Protein AF-A0A350XNL9-F1 (afdb_monomer)

Sequence (217 aa):
MKLNKLLPLAPTALFFVLPAIATDVEPNLLPQTTSGGAIHVRNSTGNGYEVNQIRINRIEYIGDCPGEATYTPKAYFISSSTPPAPGRRVVIRNVSPGIDNDPYPYTDRGYDKGQYSQGFDVSLNTTHQTRDFALKEGVNQFNYEIKEKNTTIESGSFTVEVFRQNSSAISRSQICETVRRCDNYFEIPQIPGYETKPREPRIQNCRWERQCSCPSF

Radius of gyration: 35.3 Å; Cα contacts (8 Å, |Δi|>4): 448; chains: 1; bounding box: 131×90×62 Å

Solvent-accessible surface area (backbone atoms only — not comparable to full-atom values): 12931 Å² total; per-residue (Å²): 133,85,92,84,89,82,87,86,85,84,82,86,79,81,83,81,79,73,80,79,78,76,77,79,74,70,74,85,70,72,81,79,62,64,39,57,47,47,42,40,21,45,46,92,88,55,99,56,67,39,71,34,43,45,68,36,39,35,40,39,30,36,72,79,36,60,51,74,48,75,50,62,37,42,32,27,43,40,47,80,83,59,75,44,37,81,68,23,30,36,38,41,33,37,71,30,89,90,40,37,73,90,57,44,13,48,46,79,32,49,19,34,49,80,82,38,29,53,71,43,47,45,41,88,36,44,54,57,44,95,82,32,37,31,34,61,78,40,79,36,38,34,41,39,35,35,26,50,80,92,42,76,80,45,70,39,31,30,66,35,40,28,43,78,41,78,49,76,73,40,81,30,70,56,51,72,46,81,42,80,50,64,52,71,49,70,73,67,74,89,50,93,93,58,94,67,77,76,53,83,64,51,80,78,50,74,44,80,41,84,48,70,44,62,76,84,133

Foldseek 3Di:
DDDDDDDDDDDDDDDDDDPPPPPPPPPPPPPFQPDFKWKWWDDPVDPGTDILEWEKEKEFEDDPDTDIDIDWIKIWMAGPPDAAAAQKKKKKFWPFPPADVVPTAIDIFHRHDDGTTDIATADDDRYHDPHHRHDHAAKIKMKMFIDRNNDGPDIGIGIHHYDYHYDPYHYFDWDKDWDKDFDWDFPFDPDPPDDGDTDDTDGDDIDTDIDTDGDDD

pLDDT: mean 79.55, std 19.51, range [37.59, 97.56]

Nearest PDB structures (foldseek):
  5yaw-assembly1_B  TM=3.756E-01  e=7.915E-03  Homo sapiens
  3m7o-assembly3_C  TM=3.578E-01  e=2.167E-01  Mus musculus
  4gok-assembly2_C  TM=3.487E-01  e=5.219E-01  Homo sapiens
  8q51-assembly1_A  TM=4.381E-01  e=5.349E+00  Niallia circulans
  4gei-assembly1_A  TM=2.843E-01  e=1.134E+00  Homo sapiens

Structure (mmCIF, N/CA/C/O backbone):
data_AF-A0A350XNL9-F1
#
_entry.id   AF-A0A350XNL9-F1
#
loop_
_atom_site.group_PDB
_atom_site.id
_atom_site.type_symbol
_atom_site.label_atom_id
_atom_site.label_alt_id
_atom_site.label_comp_id
_atom_site.label_asym_id
_atom_site.label_entity_id
_atom_site.label_seq_id
_atom_site.pdbx_PDB_ins_code
_atom_site.Cartn_x
_atom_site.Cartn_y
_atom_site.Cartn_z
_atom_site.occupancy
_atom_site.B_iso_or_equiv
_atom_site.auth_seq_id
_atom_site.auth_comp_id
_atom_site.auth_asym_id
_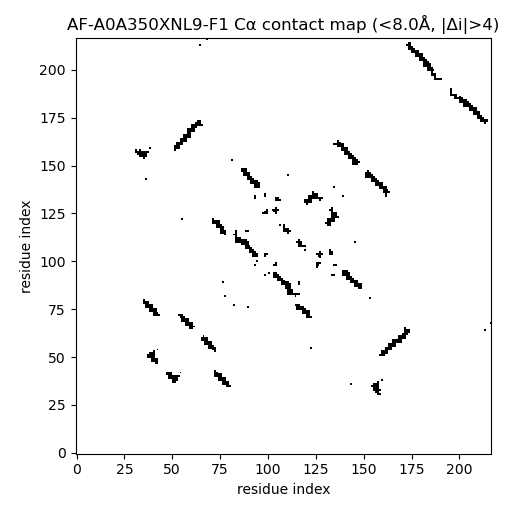atom_site.auth_atom_id
_atom_site.pdbx_PDB_model_num
ATOM 1 N N . MET A 1 1 ? -67.046 -64.602 30.572 1.00 37.59 1 MET A N 1
ATOM 2 C CA . MET A 1 1 ? -66.546 -65.914 30.097 1.00 37.59 1 MET A CA 1
ATOM 3 C C . MET A 1 1 ? -65.462 -65.663 29.049 1.00 37.59 1 MET A C 1
ATOM 5 O O . MET A 1 1 ? -65.748 -64.904 28.142 1.00 37.59 1 MET A O 1
ATOM 9 N N . LYS A 1 2 ? -64.260 -66.244 29.249 1.00 38.56 2 LYS A N 1
ATOM 10 C CA . LYS A 1 2 ? -63.177 -66.629 28.294 1.00 38.56 2 LYS A CA 1
ATOM 11 C C . LYS A 1 2 ? -62.908 -65.710 27.074 1.00 38.56 2 LYS A C 1
ATOM 13 O O . LYS A 1 2 ? -63.770 -65.576 26.227 1.00 38.56 2 LYS A O 1
ATOM 18 N N . LEU A 1 3 ? -61.791 -64.976 26.975 1.00 40.38 3 LEU A N 1
ATOM 19 C CA . LEU A 1 3 ? -60.368 -65.349 26.755 1.00 40.38 3 LEU A CA 1
ATOM 20 C C . LEU A 1 3 ? -60.039 -65.917 25.349 1.00 40.38 3 LEU A C 1
ATOM 22 O O . LEU A 1 3 ? -60.642 -66.905 24.943 1.00 40.38 3 LEU A O 1
ATOM 26 N N . ASN A 1 4 ? -58.971 -65.347 24.753 1.00 39.97 4 ASN A N 1
ATOM 27 C CA . ASN A 1 4 ? -58.078 -65.789 23.649 1.00 39.97 4 ASN A CA 1
ATOM 28 C C . ASN A 1 4 ? -58.259 -65.082 22.291 1.00 39.97 4 ASN A C 1
ATOM 30 O O . ASN A 1 4 ? -59.313 -65.166 21.679 1.00 39.97 4 ASN A O 1
ATOM 34 N N . LYS A 1 5 ? -57.318 -64.206 21.888 1.00 45.62 5 LYS A N 1
ATOM 35 C CA . LYS A 1 5 ? -55.964 -64.438 21.302 1.00 45.62 5 LYS A CA 1
ATOM 36 C C . LYS A 1 5 ? -56.029 -64.985 19.873 1.00 45.62 5 LYS A C 1
ATOM 38 O O . LYS A 1 5 ? -56.456 -66.117 19.708 1.00 45.62 5 LYS A O 1
ATOM 43 N N . LEU A 1 6 ? -55.463 -64.237 18.916 1.00 40.62 6 LEU A N 1
ATOM 44 C CA . LEU A 1 6 ? -54.372 -64.664 18.015 1.00 40.62 6 LEU A CA 1
ATOM 45 C C . LEU A 1 6 ? -54.060 -63.567 16.971 1.00 40.62 6 LEU A C 1
ATOM 47 O O . LEU A 1 6 ? -54.923 -63.164 16.201 1.00 40.62 6 LEU A O 1
ATOM 51 N N . LEU A 1 7 ? -52.803 -63.107 16.966 1.00 43.81 7 LEU A N 1
ATOM 52 C CA . LEU A 1 7 ? -52.099 -62.546 15.797 1.00 43.81 7 LEU A CA 1
ATOM 53 C C . LEU A 1 7 ? -52.016 -63.637 14.698 1.00 43.81 7 LEU A C 1
ATOM 55 O O . LEU A 1 7 ? -52.055 -64.810 15.090 1.00 43.81 7 LEU A O 1
ATOM 59 N N . PRO A 1 8 ? -51.803 -63.341 13.387 1.00 53.25 8 PRO A N 1
ATOM 60 C CA . PRO A 1 8 ? -50.467 -62.887 12.952 1.00 53.25 8 PRO A CA 1
ATOM 61 C C . PRO A 1 8 ? -50.316 -62.158 11.579 1.00 53.25 8 PRO A C 1
ATOM 63 O O . PRO A 1 8 ? -51.227 -62.088 10.766 1.00 53.25 8 PRO A O 1
ATOM 66 N N . LEU A 1 9 ? -49.062 -61.735 11.344 1.00 42.53 9 LEU A N 1
ATOM 67 C CA . LEU A 1 9 ? -48.316 -61.625 10.072 1.00 42.53 9 LEU A CA 1
ATOM 68 C C . LEU A 1 9 ? -48.547 -60.428 9.124 1.00 42.53 9 LEU A C 1
ATOM 70 O O . LEU A 1 9 ? -49.500 -60.346 8.359 1.00 42.53 9 LEU A O 1
ATOM 74 N N . ALA A 1 10 ? -47.529 -59.563 9.116 1.00 49.09 10 ALA A N 1
ATOM 75 C CA . ALA A 1 10 ? -47.186 -58.628 8.052 1.00 49.09 10 ALA A CA 1
ATOM 76 C C . ALA A 1 10 ? -46.558 -59.341 6.836 1.00 49.09 10 ALA A C 1
ATOM 78 O O . ALA A 1 10 ? -45.920 -60.383 7.010 1.00 49.09 10 ALA A O 1
ATOM 79 N N . PRO A 1 11 ? -46.569 -58.702 5.653 1.00 47.50 11 PRO A N 1
ATOM 80 C CA . PRO A 1 11 ? -45.472 -58.795 4.710 1.00 47.50 11 PRO A CA 1
ATOM 81 C C . PRO A 1 11 ? -44.761 -57.439 4.592 1.00 47.50 11 PRO A C 1
ATOM 83 O O . PRO A 1 11 ? -45.305 -56.433 4.145 1.00 47.50 11 PRO A O 1
ATOM 86 N N . THR A 1 12 ? -43.520 -57.465 5.058 1.00 47.84 12 THR A N 1
ATOM 87 C CA . THR A 1 12 ? -42.336 -56.714 4.633 1.00 47.84 12 THR A CA 1
ATOM 88 C C . THR A 1 12 ? -42.510 -55.888 3.347 1.00 47.84 12 THR A C 1
ATOM 90 O O . THR A 1 12 ? -42.490 -56.427 2.242 1.00 47.84 12 THR A O 1
ATOM 93 N N . ALA A 1 13 ? -42.594 -54.561 3.481 1.00 48.56 13 ALA A N 1
ATOM 94 C CA . ALA A 1 13 ? -42.320 -53.647 2.376 1.00 48.56 13 ALA A CA 1
ATOM 95 C C . ALA A 1 13 ? -40.799 -53.465 2.266 1.00 48.56 13 ALA A C 1
ATOM 97 O O . ALA A 1 13 ? -40.141 -52.996 3.197 1.00 48.56 13 ALA A O 1
ATOM 98 N N . LEU A 1 14 ? -40.249 -53.907 1.137 1.00 44.69 14 LEU A N 1
ATOM 99 C CA . LEU A 1 14 ? -38.841 -53.786 0.785 1.00 44.69 14 LEU A CA 1
ATOM 100 C C . LEU A 1 14 ? -38.469 -52.301 0.633 1.00 44.69 14 LEU A C 1
ATOM 102 O O . LEU A 1 14 ? -39.104 -51.561 -0.118 1.00 44.69 14 LEU A O 1
ATOM 106 N N . PHE A 1 15 ? -37.426 -51.890 1.346 1.00 40.28 15 PHE A N 1
ATOM 107 C CA . PHE A 1 15 ? -36.779 -50.588 1.233 1.00 40.28 15 PHE A CA 1
ATOM 108 C C . PHE A 1 15 ? -36.172 -50.392 -0.167 1.00 40.28 15 PHE A C 1
ATOM 110 O O . PHE A 1 15 ? -35.306 -51.161 -0.575 1.00 40.28 15 PHE A O 1
ATOM 117 N N . PHE A 1 16 ? -36.523 -49.292 -0.833 1.00 39.00 16 PHE A N 1
ATOM 118 C CA . PHE A 1 16 ? -35.602 -48.572 -1.715 1.00 39.00 16 PHE A CA 1
ATOM 119 C C . PHE A 1 16 ? -35.460 -47.150 -1.168 1.00 39.00 16 PHE A C 1
ATOM 121 O O . PHE A 1 16 ? -36.141 -46.222 -1.594 1.00 39.00 16 PHE A O 1
ATOM 128 N N . VAL A 1 17 ? -34.589 -46.992 -0.170 1.00 46.41 17 VAL A N 1
ATOM 129 C CA . VAL A 1 17 ? -34.043 -45.677 0.173 1.00 46.41 17 VAL A CA 1
ATOM 130 C C . VAL A 1 17 ? -32.940 -45.414 -0.839 1.00 46.41 17 VAL A C 1
ATOM 132 O O . VAL A 1 17 ? -31.865 -46.007 -0.775 1.00 46.41 17 VAL A O 1
ATOM 135 N N . LEU A 1 18 ? -33.236 -44.559 -1.813 1.00 45.16 18 LEU A N 1
ATOM 136 C CA . LEU A 1 18 ? -32.203 -43.888 -2.589 1.00 45.16 18 LEU A CA 1
ATOM 137 C C . LEU A 1 18 ? -31.348 -43.080 -1.601 1.00 45.16 18 LEU A C 1
ATOM 139 O O . LEU A 1 18 ? -31.914 -42.267 -0.865 1.00 45.16 18 LEU A O 1
ATOM 143 N N . PRO A 1 19 ? -30.017 -43.250 -1.556 1.00 45.75 19 PRO A N 1
ATOM 144 C CA . PRO A 1 19 ? -29.184 -42.237 -0.943 1.00 45.75 19 PRO A CA 1
ATOM 145 C C . PRO A 1 19 ? -29.310 -40.983 -1.811 1.00 45.75 19 PRO A C 1
ATOM 147 O O . PRO A 1 19 ? -28.805 -40.931 -2.932 1.00 45.75 19 PRO A O 1
ATOM 150 N N . ALA A 1 20 ? -30.017 -39.973 -1.307 1.00 47.25 20 ALA A N 1
ATOM 151 C CA . ALA A 1 20 ? -29.811 -38.613 -1.765 1.00 47.25 20 ALA A CA 1
ATOM 152 C C . ALA A 1 20 ? -28.369 -38.262 -1.388 1.00 47.25 20 ALA A C 1
ATOM 154 O O . ALA A 1 20 ? -28.066 -37.960 -0.235 1.00 47.25 20 ALA A O 1
ATOM 155 N N . ILE A 1 21 ? -27.462 -38.394 -2.352 1.00 50.28 21 ILE A N 1
ATOM 156 C CA . ILE A 1 21 ? -26.119 -37.843 -2.251 1.00 50.28 21 ILE A CA 1
ATOM 157 C C . ILE A 1 21 ? -26.322 -36.333 -2.355 1.00 50.28 21 ILE A C 1
ATOM 159 O O . ILE A 1 21 ? -26.348 -35.768 -3.446 1.00 50.28 21 ILE A O 1
ATOM 163 N N . ALA A 1 22 ? -26.576 -35.694 -1.215 1.00 42.59 22 ALA A N 1
ATOM 164 C CA . ALA A 1 22 ? -26.433 -34.260 -1.083 1.00 42.59 22 ALA A CA 1
ATOM 165 C C . ALA A 1 22 ? -24.941 -33.977 -1.260 1.00 42.59 22 ALA A C 1
ATOM 167 O O . ALA A 1 22 ? -24.142 -34.126 -0.339 1.00 42.59 22 ALA A O 1
ATOM 168 N N . THR A 1 23 ? -24.538 -33.657 -2.486 1.00 44.16 23 THR A N 1
ATOM 169 C CA . THR A 1 23 ? -23.303 -32.918 -2.687 1.00 44.16 23 THR A CA 1
ATOM 170 C C . THR A 1 23 ? -23.562 -31.524 -2.138 1.00 44.16 23 THR A C 1
ATOM 172 O O . THR A 1 23 ? -23.997 -30.636 -2.872 1.00 44.16 23 THR A O 1
ATOM 175 N N . ASP A 1 24 ? -23.334 -31.361 -0.835 1.00 42.56 24 ASP A N 1
ATOM 176 C CA . ASP A 1 24 ? -22.976 -30.079 -0.242 1.00 42.56 24 ASP A CA 1
ATOM 177 C C . ASP A 1 24 ? -21.673 -29.636 -0.912 1.00 42.56 24 ASP A C 1
ATOM 179 O O . ASP A 1 24 ? -20.564 -29.859 -0.431 1.00 42.56 24 ASP A O 1
ATOM 183 N N . VAL A 1 25 ? -21.808 -29.049 -2.097 1.00 44.28 25 VAL A N 1
ATOM 184 C CA . VAL A 1 25 ? -20.835 -28.084 -2.584 1.00 44.28 25 VAL A CA 1
ATOM 185 C C . VAL A 1 25 ? -21.308 -26.760 -2.019 1.00 44.28 25 VAL A C 1
ATOM 187 O O . VAL A 1 25 ? -21.957 -25.961 -2.690 1.00 44.28 25 VAL A O 1
ATOM 190 N N . GLU A 1 26 ? -21.028 -26.576 -0.735 1.00 45.00 26 GLU A N 1
ATOM 191 C CA . GLU A 1 26 ? -20.944 -25.258 -0.137 1.00 45.00 26 GLU A CA 1
ATOM 192 C C . GLU A 1 26 ? -19.908 -24.490 -0.976 1.00 45.00 26 GLU A C 1
ATOM 194 O O . GLU A 1 26 ? -18.741 -24.900 -1.030 1.00 45.00 26 GLU A O 1
ATOM 199 N N . PRO A 1 27 ? -20.277 -23.431 -1.724 1.00 43.72 27 PRO A N 1
ATOM 200 C CA . PRO A 1 27 ? -19.249 -22.536 -2.207 1.00 43.72 27 PRO A CA 1
ATOM 201 C C . PRO A 1 27 ? -18.578 -21.996 -0.950 1.00 43.72 27 PRO A C 1
ATOM 203 O O . PRO A 1 27 ? -19.252 -21.396 -0.119 1.00 43.72 27 PRO A O 1
ATOM 206 N N . ASN A 1 28 ? -17.276 -22.262 -0.811 1.00 41.09 28 ASN A N 1
ATOM 207 C CA . ASN A 1 28 ? -16.376 -21.628 0.147 1.00 41.09 28 ASN A CA 1
ATOM 208 C C . ASN A 1 28 ? -16.603 -20.107 0.110 1.00 41.09 28 ASN A C 1
ATOM 210 O O . ASN A 1 28 ? -15.936 -19.368 -0.617 1.00 41.09 28 ASN A O 1
ATOM 214 N N . LEU A 1 29 ? -17.575 -19.634 0.880 1.00 38.81 29 LEU A N 1
ATOM 215 C CA . LEU A 1 29 ? -17.716 -18.248 1.248 1.00 38.81 29 LEU A CA 1
ATOM 216 C C . LEU A 1 29 ? -16.650 -18.056 2.312 1.00 38.81 29 LEU A C 1
ATOM 218 O O . LEU A 1 29 ? -16.826 -18.421 3.472 1.00 38.81 29 LEU A O 1
ATOM 222 N N . LEU A 1 30 ? -15.505 -17.524 1.880 1.00 38.09 30 LEU A N 1
ATOM 223 C CA . LEU A 1 30 ? -14.554 -16.889 2.781 1.00 38.09 30 LEU A CA 1
ATOM 224 C C . LEU A 1 30 ? -15.359 -16.080 3.811 1.00 38.09 30 LEU A C 1
ATOM 226 O O . LEU A 1 30 ? -16.183 -15.258 3.393 1.00 38.09 30 LEU A O 1
ATOM 230 N N . PRO A 1 31 ? -15.162 -16.276 5.125 1.00 37.81 31 PRO A N 1
ATOM 231 C CA . PRO A 1 31 ? -15.805 -15.421 6.102 1.00 37.81 31 PRO A CA 1
ATOM 232 C C . PRO A 1 31 ? -15.271 -14.003 5.884 1.00 37.81 31 PRO A C 1
ATOM 234 O O . PRO A 1 31 ? -14.128 -13.692 6.217 1.00 37.81 31 PRO A O 1
ATOM 237 N N . GLN A 1 32 ? -16.091 -13.137 5.285 1.00 38.22 32 GLN A N 1
ATOM 238 C CA . GLN A 1 32 ? -15.869 -11.698 5.299 1.00 38.22 32 GLN A CA 1
ATOM 239 C C . GLN A 1 32 ? -16.187 -11.206 6.709 1.00 38.22 32 GLN A C 1
ATOM 241 O O . GLN A 1 32 ? -17.233 -10.623 6.975 1.00 38.22 32 GLN A O 1
ATOM 246 N N . THR A 1 33 ? -15.276 -11.446 7.646 1.00 38.41 33 THR A N 1
ATOM 247 C CA . THR A 1 33 ? -15.229 -10.696 8.898 1.00 38.41 33 THR A CA 1
ATOM 248 C C . THR A 1 33 ? -14.706 -9.295 8.575 1.00 38.41 33 THR A C 1
ATOM 250 O O . THR A 1 33 ? -13.570 -8.942 8.862 1.00 38.41 33 THR A O 1
ATOM 253 N N . THR A 1 34 ? -15.527 -8.485 7.904 1.00 47.72 34 THR A N 1
ATOM 254 C CA . THR A 1 34 ? -15.335 -7.037 7.787 1.00 47.72 34 THR A CA 1
ATOM 255 C C . THR A 1 34 ? -15.794 -6.407 9.090 1.00 47.72 34 THR A C 1
ATOM 257 O O . THR A 1 34 ? -16.962 -6.061 9.254 1.00 47.72 34 THR A O 1
ATOM 260 N N . SER A 1 35 ? -14.879 -6.301 10.049 1.00 52.56 35 SER A N 1
ATOM 261 C CA . SER A 1 35 ? -15.115 -5.511 11.252 1.00 52.56 35 SER A CA 1
ATOM 262 C C . SER A 1 35 ? -14.581 -4.102 11.000 1.00 52.56 35 SER A C 1
ATOM 264 O O . SER A 1 35 ? -13.376 -3.880 11.067 1.00 52.56 35 SER A O 1
ATOM 266 N N . GLY A 1 36 ? -15.479 -3.181 10.640 1.00 73.38 36 GLY A N 1
ATOM 267 C CA . GLY A 1 36 ? -15.329 -1.724 10.768 1.00 73.38 36 GLY A CA 1
ATOM 268 C C . GLY A 1 36 ? -14.433 -0.972 9.773 1.00 73.38 36 GLY A C 1
ATOM 269 O O . GLY A 1 36 ? -14.742 0.168 9.440 1.00 73.38 36 GLY A O 1
ATOM 270 N N . GLY A 1 37 ? -13.345 -1.563 9.276 1.00 78.94 37 GLY A N 1
ATOM 271 C CA . GLY A 1 37 ? -12.347 -0.873 8.445 1.00 78.94 37 GLY A CA 1
ATOM 272 C C . GLY A 1 37 ? -12.374 -1.256 6.963 1.00 78.94 37 GLY A C 1
ATOM 273 O O . GLY A 1 37 ? -12.661 -2.401 6.616 1.00 78.94 37 GLY A O 1
ATOM 274 N N . ALA A 1 38 ? -12.018 -0.316 6.083 1.00 88.94 38 ALA A N 1
ATOM 275 C CA . ALA A 1 38 ? -11.803 -0.568 4.658 1.00 88.94 38 ALA A CA 1
ATOM 276 C C . ALA A 1 38 ? -10.616 0.235 4.104 1.00 88.94 38 ALA A C 1
ATOM 278 O O . ALA A 1 38 ? -10.306 1.333 4.578 1.00 88.94 38 ALA A O 1
ATOM 279 N N . ILE A 1 39 ? -9.973 -0.298 3.060 1.00 87.56 39 ILE A N 1
ATOM 280 C CA . ILE A 1 39 ? -8.992 0.440 2.259 1.00 87.56 39 ILE A CA 1
ATOM 281 C C . ILE A 1 39 ? -9.643 0.934 0.969 1.00 87.56 39 ILE A C 1
ATOM 283 O O . ILE A 1 39 ? -10.203 0.159 0.201 1.00 87.56 39 ILE A O 1
ATOM 287 N N . HIS A 1 40 ? -9.524 2.234 0.725 1.00 90.88 40 HIS A N 1
ATOM 288 C CA . HIS A 1 40 ? -9.890 2.910 -0.510 1.00 90.88 40 HIS A CA 1
ATOM 289 C C . HIS A 1 40 ? -8.631 3.175 -1.329 1.00 90.88 40 HIS A C 1
ATOM 291 O O . HIS A 1 40 ? -7.660 3.747 -0.834 1.00 90.88 40 HIS A O 1
ATOM 297 N N . VAL A 1 41 ? -8.646 2.795 -2.598 1.00 84.44 41 VAL A N 1
ATOM 298 C CA . VAL A 1 41 ? -7.473 2.848 -3.469 1.00 84.44 41 VAL A CA 1
ATOM 299 C C . VAL A 1 41 ? -7.737 3.810 -4.606 1.00 84.44 41 VAL A C 1
ATOM 301 O O . VAL A 1 41 ? -8.667 3.623 -5.388 1.00 84.44 41 VAL A O 1
ATOM 304 N N . ARG A 1 42 ? -6.904 4.846 -4.714 1.00 81.06 42 ARG A N 1
ATOM 305 C CA . ARG A 1 42 ? -6.931 5.768 -5.845 1.00 81.06 42 ARG A CA 1
ATOM 306 C C . ARG A 1 42 ? -6.016 5.226 -6.935 1.00 81.06 42 ARG A C 1
ATOM 308 O O . ARG A 1 42 ? -4.799 5.419 -6.889 1.00 81.06 42 ARG A O 1
ATOM 315 N N . ASN A 1 43 ? -6.605 4.548 -7.914 1.00 68.12 43 ASN A N 1
ATOM 316 C CA . ASN A 1 43 ? -5.883 4.141 -9.113 1.00 68.12 43 ASN A CA 1
ATOM 317 C C . ASN A 1 43 ? -5.657 5.367 -10.011 1.00 68.12 43 ASN A C 1
ATOM 319 O O . ASN A 1 43 ? -6.493 6.262 -10.099 1.00 68.12 43 ASN A O 1
ATOM 323 N N . SER A 1 44 ? -4.511 5.437 -10.675 1.00 57.00 44 SER A N 1
ATOM 324 C CA . SER A 1 44 ? -4.114 6.611 -11.464 1.00 57.00 44 SER A CA 1
ATOM 325 C C . SER A 1 44 ? -4.723 6.662 -12.859 1.00 57.00 44 SER A C 1
ATOM 327 O O . SER A 1 44 ? -4.480 7.605 -13.601 1.00 57.00 44 SER A O 1
ATOM 329 N N . THR A 1 45 ? -5.557 5.678 -13.190 1.00 56.38 45 THR A N 1
ATOM 330 C CA . THR A 1 45 ? -6.243 5.542 -14.479 1.00 56.38 45 THR A CA 1
ATOM 331 C C . THR A 1 45 ? -7.736 5.901 -14.42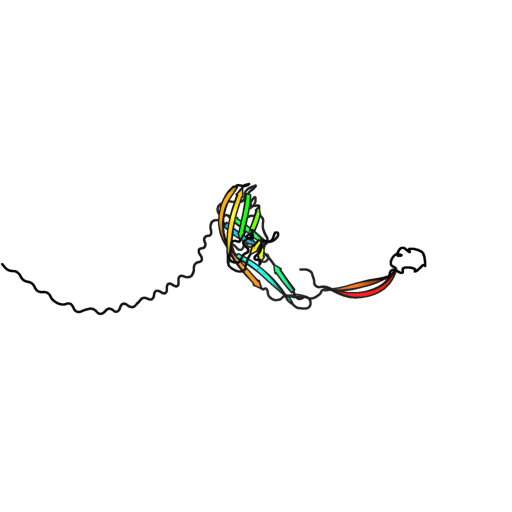8 1.00 56.38 45 THR A C 1
ATOM 333 O O . THR A 1 45 ? -8.385 5.881 -15.469 1.00 56.38 45 THR A O 1
ATOM 336 N N . GLY A 1 46 ? -8.299 6.281 -13.268 1.00 55.78 46 GLY A N 1
ATOM 337 C CA . GLY A 1 46 ? -9.729 6.598 -13.137 1.00 55.78 46 GLY A CA 1
ATOM 338 C C . GLY A 1 46 ? -10.075 7.627 -12.052 1.00 55.78 46 GLY A C 1
ATOM 339 O O . GLY A 1 46 ? -9.294 7.895 -11.144 1.00 55.78 46 GLY A O 1
ATOM 340 N N . ASN A 1 47 ? -11.285 8.194 -12.138 1.00 57.97 47 ASN A N 1
ATOM 341 C CA . ASN A 1 47 ? -11.826 9.183 -11.188 1.00 57.97 47 ASN A CA 1
ATOM 342 C C . ASN A 1 47 ? -12.524 8.551 -9.959 1.00 57.97 47 ASN A C 1
ATOM 344 O O . ASN A 1 47 ? -13.278 9.233 -9.268 1.00 57.97 47 ASN A O 1
ATOM 348 N N . GLY A 1 48 ? -12.308 7.259 -9.690 1.00 67.75 48 GLY A N 1
ATOM 349 C CA . GLY A 1 48 ? -12.982 6.503 -8.627 1.00 67.75 48 GLY A CA 1
ATOM 350 C C . GLY A 1 48 ? -12.020 5.829 -7.648 1.00 67.75 48 GLY A C 1
ATOM 351 O O . GLY A 1 48 ? -10.822 5.727 -7.911 1.00 67.75 48 GLY A O 1
ATOM 352 N N . TYR A 1 49 ? -12.566 5.366 -6.520 1.00 79.06 49 TYR A N 1
ATOM 353 C CA . TYR A 1 49 ? -11.848 4.559 -5.533 1.00 79.06 49 TYR A CA 1
ATOM 354 C C . TYR A 1 49 ? -12.279 3.096 -5.639 1.00 79.06 49 TYR A C 1
ATOM 356 O O . TYR A 1 49 ? -13.475 2.809 -5.608 1.00 79.06 49 TYR A O 1
ATOM 364 N N . GLU A 1 50 ? -11.316 2.182 -5.728 1.00 86.50 50 GLU A N 1
ATOM 365 C CA . GLU A 1 50 ? -11.574 0.755 -5.510 1.00 86.50 50 GLU A CA 1
ATOM 366 C C . GLU A 1 50 ? -11.565 0.481 -4.000 1.00 86.50 50 GLU A C 1
ATOM 368 O O . GLU A 1 50 ? -10.714 1.006 -3.277 1.00 86.50 50 GLU A O 1
ATOM 373 N N . VAL A 1 51 ? -12.526 -0.303 -3.510 1.00 90.38 51 VAL A N 1
ATOM 374 C CA . VAL A 1 51 ? -12.654 -0.630 -2.082 1.00 90.38 51 VAL A CA 1
ATOM 375 C C . VAL A 1 51 ? -12.171 -2.052 -1.857 1.00 90.38 51 VAL A C 1
ATOM 377 O O . VAL A 1 51 ? -12.646 -2.977 -2.509 1.00 90.38 51 VAL A O 1
ATOM 380 N N . ASN A 1 52 ? -11.224 -2.222 -0.934 1.00 92.50 52 ASN A N 1
ATOM 381 C CA . ASN A 1 52 ? -10.612 -3.503 -0.571 1.00 92.50 52 ASN A CA 1
ATOM 382 C C . ASN A 1 52 ? -10.036 -4.292 -1.761 1.00 92.50 52 ASN A C 1
ATOM 384 O O . ASN A 1 52 ? -9.866 -5.510 -1.692 1.00 92.50 52 ASN A O 1
ATOM 388 N N . GLN A 1 53 ? -9.684 -3.587 -2.834 1.00 91.94 53 GLN A N 1
ATOM 389 C CA . GLN A 1 53 ? -9.034 -4.137 -4.013 1.00 91.94 53 GLN A CA 1
ATOM 390 C C . GLN A 1 53 ? -7.893 -3.218 -4.431 1.00 91.94 53 GLN A C 1
ATOM 392 O O . GLN A 1 53 ? -8.070 -2.006 -4.529 1.00 91.94 53 GLN A O 1
ATOM 397 N N . ILE A 1 54 ? -6.714 -3.796 -4.646 1.00 91.38 54 ILE A N 1
ATOM 398 C CA . ILE A 1 54 ? -5.512 -3.084 -5.080 1.00 91.38 54 ILE A CA 1
ATOM 399 C C . ILE A 1 54 ? -5.039 -3.707 -6.389 1.00 91.38 54 ILE A C 1
ATOM 401 O O . ILE A 1 54 ? -4.733 -4.897 -6.444 1.00 91.38 54 ILE A O 1
ATOM 405 N N . ARG A 1 55 ? -4.905 -2.891 -7.433 1.00 90.38 55 ARG A N 1
ATOM 406 C CA . ARG A 1 55 ? -4.302 -3.293 -8.709 1.00 90.38 55 ARG A CA 1
ATOM 407 C C . ARG A 1 55 ? -2.914 -2.686 -8.841 1.00 90.38 55 ARG A C 1
ATOM 409 O O . ARG A 1 55 ? -2.768 -1.466 -8.831 1.00 90.38 55 ARG A O 1
ATOM 416 N N . ILE A 1 56 ? -1.904 -3.540 -8.960 1.00 89.44 56 ILE A N 1
ATOM 417 C CA . ILE A 1 56 ? -0.514 -3.137 -9.173 1.00 89.44 56 ILE A CA 1
ATOM 418 C C . ILE A 1 56 ? -0.170 -3.417 -10.631 1.00 89.44 56 ILE A C 1
ATOM 420 O O . ILE A 1 56 ? -0.143 -4.572 -11.061 1.00 89.44 56 ILE A O 1
ATOM 424 N N . ASN A 1 57 ? 0.066 -2.346 -11.390 1.00 87.44 57 ASN A N 1
ATOM 425 C CA . ASN A 1 57 ? 0.324 -2.436 -12.822 1.00 87.44 57 ASN A CA 1
ATOM 426 C C . ASN A 1 57 ? 1.815 -2.649 -13.066 1.00 87.44 57 ASN A C 1
ATOM 428 O O . ASN A 1 57 ? 2.637 -1.853 -12.615 1.00 87.44 57 ASN A O 1
ATOM 432 N N . ARG A 1 58 ? 2.158 -3.691 -13.815 1.00 88.25 58 ARG A N 1
ATOM 433 C CA . ARG A 1 58 ? 3.504 -3.954 -14.315 1.00 88.25 58 ARG A CA 1
ATOM 434 C C . ARG A 1 58 ? 3.535 -3.639 -15.801 1.00 88.25 58 ARG A C 1
ATOM 436 O O . ARG A 1 58 ? 2.767 -4.214 -16.568 1.00 88.25 58 ARG A O 1
ATOM 443 N N . ILE A 1 59 ? 4.421 -2.730 -16.177 1.00 86.50 59 ILE A N 1
ATOM 444 C CA . ILE A 1 59 ? 4.666 -2.330 -17.555 1.00 86.50 59 ILE A CA 1
ATOM 445 C C . ILE A 1 59 ? 5.966 -2.970 -18.004 1.00 86.50 59 ILE A C 1
ATOM 447 O O . ILE A 1 59 ? 7.018 -2.725 -17.416 1.00 86.50 59 ILE A O 1
ATOM 451 N N . GLU A 1 60 ? 5.879 -3.773 -19.055 1.00 89.44 60 GLU A N 1
ATOM 452 C CA . GLU A 1 60 ? 7.034 -4.319 -19.753 1.00 89.44 60 GLU A CA 1
ATOM 453 C C . GLU A 1 60 ? 7.415 -3.383 -20.904 1.00 89.44 60 GLU A C 1
ATOM 455 O O . GLU A 1 60 ? 6.578 -3.025 -21.735 1.00 89.44 60 GLU A O 1
ATOM 460 N N . TYR A 1 61 ? 8.678 -2.970 -20.949 1.00 88.88 61 TYR A N 1
ATOM 461 C CA . TYR A 1 61 ? 9.251 -2.191 -22.037 1.00 88.88 61 TYR A CA 1
ATOM 462 C C . TYR A 1 61 ? 10.123 -3.087 -22.912 1.00 88.88 61 TYR A C 1
ATOM 464 O O . TYR A 1 61 ? 10.978 -3.815 -22.409 1.00 88.88 61 TYR A O 1
ATOM 472 N N . ILE A 1 62 ? 9.927 -2.994 -24.226 1.00 90.12 62 ILE A N 1
ATOM 473 C CA . ILE A 1 62 ? 10.650 -3.761 -25.252 1.00 90.12 62 ILE A CA 1
ATOM 474 C C . ILE A 1 62 ? 11.323 -2.815 -26.260 1.00 90.12 62 ILE A C 1
ATOM 476 O O . ILE A 1 62 ? 10.962 -1.643 -26.338 1.00 90.12 62 ILE A O 1
ATOM 480 N N . GLY A 1 63 ? 12.278 -3.302 -27.057 1.00 90.12 63 GLY A N 1
ATOM 481 C CA . GLY A 1 63 ? 13.000 -2.498 -28.058 1.00 90.12 63 GLY A CA 1
ATOM 482 C C . GLY A 1 63 ? 14.422 -2.141 -27.619 1.00 90.12 63 GLY A C 1
ATOM 483 O O . GLY A 1 63 ? 15.082 -2.955 -26.980 1.00 90.12 63 GLY A O 1
ATOM 484 N N . ASP A 1 64 ? 14.892 -0.938 -27.963 1.00 90.56 64 ASP A N 1
ATOM 485 C CA . ASP A 1 64 ? 16.266 -0.480 -27.680 1.00 90.56 64 ASP A CA 1
ATOM 486 C C . ASP A 1 64 ? 16.551 -0.334 -26.178 1.00 90.56 64 ASP A C 1
ATOM 488 O O . ASP A 1 64 ? 17.693 -0.449 -25.737 1.00 90.56 64 ASP A O 1
ATOM 492 N N . CYS A 1 65 ? 15.504 -0.061 -25.398 1.00 89.31 65 CYS A N 1
ATOM 493 C CA . CYS A 1 65 ? 15.574 0.163 -23.959 1.00 89.31 65 CYS A CA 1
ATOM 494 C C . CYS A 1 65 ? 14.631 -0.791 -23.215 1.00 89.31 65 CYS A C 1
ATOM 496 O O . CYS A 1 65 ? 13.596 -0.342 -22.703 1.00 89.31 65 CYS A O 1
ATOM 498 N N . PRO A 1 66 ? 14.956 -2.096 -23.160 1.00 90.06 66 PRO A N 1
ATOM 499 C CA . PRO A 1 66 ? 14.125 -3.066 -22.472 1.00 90.06 66 PRO A CA 1
ATOM 500 C C . PRO A 1 66 ? 14.162 -2.845 -20.956 1.00 90.06 66 PRO A C 1
ATOM 502 O O . PRO A 1 66 ? 15.156 -2.370 -20.401 1.00 90.06 66 PRO A O 1
ATOM 505 N N . GLY A 1 67 ? 13.079 -3.195 -20.271 1.00 87.06 67 GLY A N 1
ATOM 506 C CA . GLY A 1 67 ? 13.003 -3.091 -18.818 1.00 87.06 67 GLY A CA 1
ATOM 507 C C . GLY A 1 67 ? 11.582 -3.209 -18.299 1.00 87.06 67 GLY A C 1
ATOM 508 O O . GLY A 1 67 ? 10.642 -3.399 -19.062 1.00 87.06 67 GLY A O 1
ATOM 509 N N . GLU A 1 68 ? 11.415 -3.064 -16.991 1.00 87.25 68 GLU A N 1
ATOM 510 C CA . GLU A 1 68 ? 10.107 -3.169 -16.353 1.00 87.25 68 GLU A CA 1
ATOM 511 C C . GLU A 1 68 ? 9.893 -2.018 -15.382 1.00 87.25 68 GLU A C 1
ATOM 513 O O . GLU A 1 68 ? 10.799 -1.648 -14.635 1.00 87.25 68 GLU A O 1
ATOM 518 N N . ALA A 1 69 ? 8.680 -1.477 -15.369 1.00 85.00 69 ALA A N 1
ATOM 519 C CA . ALA A 1 69 ? 8.240 -0.543 -14.346 1.00 85.00 69 ALA A CA 1
ATOM 520 C C . ALA A 1 69 ? 7.022 -1.102 -13.624 1.00 85.00 69 ALA A C 1
ATOM 522 O O . ALA A 1 69 ? 6.163 -1.750 -14.220 1.00 85.00 69 ALA A O 1
ATOM 523 N N . THR A 1 70 ? 6.935 -0.825 -12.329 1.00 85.25 70 THR A N 1
ATOM 524 C CA . THR A 1 70 ? 5.748 -1.134 -11.536 1.00 85.25 70 THR A CA 1
ATOM 525 C C . THR A 1 70 ? 5.128 0.168 -11.070 1.00 85.25 70 THR A C 1
ATOM 527 O O . THR A 1 70 ? 5.803 0.995 -10.463 1.00 85.25 70 THR A O 1
ATOM 530 N N . TYR A 1 71 ? 3.842 0.338 -11.350 1.00 83.69 71 TYR A N 1
ATOM 531 C CA . TYR A 1 71 ? 3.057 1.456 -10.866 1.00 83.69 71 TYR A CA 1
ATOM 532 C C . TYR A 1 71 ? 2.218 1.017 -9.671 1.00 83.69 71 TYR A C 1
ATOM 534 O O . TYR A 1 71 ? 1.360 0.134 -9.784 1.00 83.69 71 TYR A O 1
ATOM 542 N N . THR A 1 72 ? 2.467 1.641 -8.526 1.00 83.19 72 THR A N 1
ATOM 543 C CA . THR A 1 72 ? 1.769 1.346 -7.279 1.00 83.19 72 THR A CA 1
ATOM 544 C C . THR A 1 72 ? 0.711 2.417 -7.014 1.00 83.19 72 THR A C 1
ATOM 546 O O . THR A 1 72 ? 1.003 3.614 -7.074 1.00 83.19 72 THR A O 1
ATOM 549 N N . PRO A 1 73 ? -0.552 2.029 -6.771 1.00 87.88 73 PRO A N 1
ATOM 550 C CA . PRO A 1 73 ? -1.597 2.996 -6.486 1.00 87.88 73 PRO A CA 1
ATOM 551 C C . PRO A 1 73 ? -1.450 3.543 -5.064 1.00 87.88 73 PRO A C 1
ATOM 553 O O . PRO A 1 73 ? -0.850 2.916 -4.188 1.00 87.88 73 PRO A O 1
ATOM 556 N N . LYS A 1 74 ? -2.072 4.698 -4.815 1.00 91.25 74 LYS A N 1
ATOM 557 C CA . LYS A 1 74 ? -2.128 5.281 -3.475 1.00 91.25 74 LYS A CA 1
ATOM 558 C C . LYS A 1 74 ? -3.351 4.762 -2.726 1.00 91.25 74 LYS A C 1
ATOM 560 O O . LYS A 1 74 ? -4.473 4.879 -3.221 1.00 91.25 74 LYS A O 1
ATOM 565 N N . ALA A 1 75 ? -3.135 4.213 -1.538 1.00 93.62 75 ALA A N 1
ATOM 566 C CA . ALA A 1 75 ? -4.172 3.651 -0.683 1.00 93.62 75 ALA A CA 1
ATOM 567 C C . ALA A 1 75 ? -4.484 4.570 0.505 1.00 93.62 75 ALA A C 1
ATOM 569 O O . ALA A 1 75 ? -3.650 5.362 0.946 1.00 93.62 75 ALA A O 1
ATOM 570 N N . TYR A 1 76 ? -5.704 4.461 1.015 1.00 95.31 76 TYR A N 1
ATOM 571 C CA . TYR A 1 76 ? -6.252 5.255 2.106 1.00 95.31 76 TYR A CA 1
ATOM 572 C C . TYR A 1 76 ? -7.121 4.361 2.984 1.00 95.31 76 TYR A C 1
ATOM 574 O O . TYR A 1 76 ? -7.781 3.465 2.473 1.00 95.31 76 TYR A O 1
ATOM 582 N N . PHE A 1 77 ? -7.162 4.611 4.286 1.00 96.38 77 PHE A N 1
ATOM 583 C CA . PHE A 1 77 ? -8.034 3.887 5.207 1.00 96.38 77 PHE A CA 1
ATOM 584 C C . PHE A 1 77 ? -9.261 4.715 5.590 1.00 96.38 77 PHE A C 1
ATOM 586 O O . PHE A 1 77 ? -9.166 5.937 5.744 1.00 96.38 77 PHE A O 1
ATOM 593 N N . ILE A 1 78 ? -10.385 4.031 5.794 1.00 95.38 78 ILE A N 1
ATOM 594 C CA . ILE A 1 78 ? -11.605 4.572 6.391 1.00 95.38 78 ILE A CA 1
ATOM 595 C C . ILE A 1 78 ? -12.198 3.568 7.379 1.00 95.38 78 ILE A C 1
ATOM 597 O O . ILE A 1 78 ? -12.178 2.361 7.137 1.00 95.38 78 ILE A O 1
ATOM 601 N N . SER A 1 79 ? -12.744 4.079 8.480 1.00 94.44 79 SER A N 1
ATOM 602 C CA . SER A 1 79 ? -13.598 3.310 9.385 1.00 94.44 79 SER A CA 1
ATOM 603 C C . SER A 1 79 ? -15.066 3.675 9.180 1.00 94.44 79 SER A C 1
ATOM 605 O O . SER A 1 79 ? -15.402 4.838 8.952 1.00 94.44 79 SER A O 1
ATOM 607 N N . SER A 1 80 ? -15.947 2.681 9.280 1.00 91.88 80 SER A N 1
ATOM 608 C CA . SER A 1 80 ? -17.398 2.849 9.200 1.00 91.88 80 SER A CA 1
ATOM 609 C C . SER A 1 80 ? -17.998 3.511 10.441 1.00 91.88 80 SER A C 1
ATOM 611 O O . SER A 1 80 ? -19.109 4.030 10.372 1.00 91.88 80 SER A O 1
ATOM 613 N N . SER A 1 81 ? -17.300 3.462 11.578 1.00 91.88 81 SER A N 1
ATOM 614 C CA . SER A 1 81 ? -17.798 3.916 12.885 1.00 91.88 81 SER A CA 1
ATOM 615 C C . SER A 1 81 ? -17.021 5.098 13.448 1.00 91.88 81 SER A C 1
ATOM 617 O O . SER A 1 81 ? -17.612 5.957 14.103 1.00 91.88 81 SER A O 1
ATOM 619 N N . THR A 1 82 ? -15.717 5.179 13.182 1.00 94.19 82 THR A N 1
ATOM 620 C CA . THR A 1 82 ? -14.863 6.230 13.738 1.00 94.19 82 THR A CA 1
ATOM 621 C C . THR A 1 82 ? -14.413 7.185 12.635 1.00 94.19 82 THR A C 1
ATOM 623 O O . THR A 1 82 ? -13.563 6.818 11.821 1.00 94.19 82 THR A O 1
ATOM 626 N N . PRO A 1 83 ? -14.918 8.432 12.593 1.00 94.94 83 PRO A N 1
ATOM 627 C CA . PRO A 1 83 ? -14.447 9.422 11.629 1.00 94.94 83 PRO A CA 1
ATOM 628 C C . PRO A 1 83 ? -13.039 9.939 11.986 1.00 94.94 83 PRO A C 1
ATOM 630 O O . PRO A 1 83 ? -12.625 9.858 13.153 1.00 94.94 83 PRO A O 1
ATOM 633 N N . PRO A 1 84 ? -12.303 10.518 11.019 1.00 96.44 84 PRO A N 1
ATOM 634 C CA . PRO A 1 84 ? -11.070 11.246 11.301 1.00 96.44 84 PRO A CA 1
ATOM 635 C C . PRO A 1 84 ? -11.290 12.387 12.305 1.00 96.44 84 PRO A C 1
ATOM 637 O O . PRO A 1 84 ? -12.302 13.086 12.239 1.00 96.44 84 PRO A O 1
ATOM 640 N N . ALA A 1 85 ? -10.351 12.596 13.230 1.00 96.06 85 ALA A N 1
ATOM 641 C CA . ALA A 1 85 ? -10.399 13.716 14.177 1.00 96.06 85 ALA A CA 1
ATOM 642 C C . ALA A 1 85 ? -8.998 14.108 14.679 1.00 96.06 85 ALA A C 1
ATOM 644 O O . ALA A 1 85 ? -8.130 13.235 14.772 1.00 96.06 85 ALA A O 1
ATOM 645 N N . PRO A 1 86 ? -8.757 15.382 15.046 1.00 95.19 86 PRO A N 1
ATOM 646 C CA . PRO A 1 86 ? -7.427 15.873 15.400 1.00 95.19 86 PRO A CA 1
ATOM 647 C C . PRO A 1 86 ? -6.681 14.981 16.398 1.00 95.19 86 PRO A C 1
ATOM 649 O O . PRO A 1 86 ? -7.194 14.643 17.462 1.00 95.19 86 PRO A O 1
ATOM 652 N N . GLY A 1 87 ? -5.441 14.619 16.059 1.00 93.50 87 GLY A N 1
ATOM 653 C CA . GLY A 1 87 ? -4.594 13.775 16.907 1.00 93.50 87 GLY A CA 1
ATOM 654 C C . GLY A 1 87 ? -4.875 12.272 16.819 1.00 93.50 87 GLY A C 1
ATOM 655 O O . GLY A 1 87 ? -4.237 11.505 17.546 1.00 93.50 87 GLY A O 1
ATOM 656 N N . ARG A 1 88 ? -5.779 11.835 15.932 1.00 96.88 88 ARG A N 1
ATOM 657 C CA . ARG A 1 88 ? -5.972 10.414 15.633 1.00 96.88 88 ARG A CA 1
ATOM 658 C C . ARG A 1 88 ? -4.974 9.899 14.610 1.00 96.88 88 ARG A C 1
ATOM 660 O O . ARG A 1 88 ? -4.550 10.603 13.690 1.00 96.88 88 ARG A O 1
ATOM 667 N N . ARG A 1 89 ? -4.622 8.630 14.769 1.00 97.56 89 ARG A N 1
ATOM 668 C CA . ARG A 1 89 ? -3.776 7.866 13.853 1.00 97.56 89 ARG A CA 1
ATOM 669 C C . ARG A 1 89 ? -4.400 6.507 13.612 1.00 97.56 89 ARG A C 1
ATOM 671 O O . ARG A 1 89 ? -5.088 5.989 14.487 1.00 97.56 89 ARG A O 1
ATOM 678 N N . VAL A 1 90 ? -4.139 5.927 12.453 1.00 97.56 90 VAL A N 1
ATOM 679 C CA . VAL A 1 90 ? -4.481 4.539 12.163 1.00 97.56 90 VAL A CA 1
ATOM 680 C C . VAL A 1 90 ? -3.206 3.753 11.909 1.00 97.56 90 VAL A C 1
ATOM 682 O O . VAL A 1 90 ? -2.372 4.146 11.091 1.00 97.56 90 VAL A O 1
ATOM 685 N N . VAL A 1 91 ? -3.073 2.637 12.616 1.00 97.31 91 VAL A N 1
ATOM 686 C CA . VAL A 1 91 ? -2.033 1.641 12.379 1.00 97.31 91 VAL A CA 1
ATOM 687 C C . VAL A 1 91 ? -2.679 0.447 11.702 1.00 97.31 91 VAL A C 1
ATOM 689 O O . VAL A 1 91 ? -3.646 -0.090 12.231 1.00 97.31 91 VAL A O 1
ATOM 692 N N . ILE A 1 92 ? -2.147 0.022 10.561 1.00 97.56 92 ILE A N 1
ATOM 693 C CA . ILE A 1 92 ? -2.610 -1.158 9.820 1.00 97.56 92 ILE A CA 1
ATOM 694 C C . ILE A 1 92 ? -1.437 -2.120 9.720 1.00 97.56 92 ILE A C 1
ATOM 696 O O . ILE A 1 92 ? -0.337 -1.699 9.367 1.00 97.56 92 ILE A O 1
ATOM 700 N N . ARG A 1 93 ? -1.652 -3.398 10.031 1.00 97.56 93 ARG A N 1
ATOM 701 C CA . ARG A 1 93 ? -0.633 -4.450 9.952 1.00 97.56 93 ARG A CA 1
ATOM 702 C C . ARG A 1 93 ? -1.074 -5.547 9.001 1.00 97.56 93 ARG A C 1
ATOM 704 O O . ARG A 1 93 ? -2.214 -6.001 9.085 1.00 97.56 93 ARG A O 1
ATOM 711 N N . ASN A 1 94 ? -0.159 -5.989 8.145 1.00 97.44 94 ASN A N 1
ATOM 712 C CA . ASN A 1 94 ? -0.346 -7.150 7.294 1.00 97.44 94 ASN A CA 1
ATOM 713 C C . ASN A 1 94 ? 0.005 -8.422 8.054 1.00 97.44 94 ASN A C 1
ATOM 715 O O . ASN A 1 94 ? 1.175 -8.691 8.283 1.00 97.44 94 ASN A O 1
ATOM 719 N N . VAL A 1 95 ? -1.018 -9.183 8.436 1.00 96.94 95 VAL A N 1
ATOM 720 C CA . VAL A 1 95 ? -0.894 -10.428 9.212 1.00 96.94 95 VAL A CA 1
ATOM 721 C C . VAL A 1 95 ? -1.155 -11.662 8.348 1.00 96.94 95 VAL A C 1
ATOM 723 O O . VAL A 1 95 ? -1.482 -12.735 8.849 1.00 96.94 95 VAL A O 1
ATOM 726 N N . SER A 1 96 ? -1.053 -11.509 7.027 1.00 96.88 96 SER A N 1
ATOM 727 C CA . SER A 1 96 ? -1.330 -12.596 6.095 1.00 96.88 96 SER A CA 1
ATOM 728 C C . SER A 1 96 ? -0.334 -13.749 6.242 1.00 96.88 96 SER A C 1
ATOM 730 O O . SER A 1 96 ? 0.860 -13.511 6.417 1.00 96.88 96 SER A O 1
ATOM 732 N N . PRO A 1 97 ? -0.766 -15.004 6.035 1.00 94.06 97 PRO A N 1
ATOM 733 C CA . PRO A 1 97 ? 0.161 -16.122 5.903 1.00 94.06 97 PRO A CA 1
ATOM 734 C C . PRO A 1 97 ? 1.173 -15.894 4.768 1.00 94.06 97 PRO A C 1
ATOM 736 O O . PRO A 1 97 ? 0.796 -15.463 3.675 1.00 94.06 97 PRO A O 1
ATOM 739 N N . GLY A 1 98 ? 2.449 -16.200 5.018 1.00 91.38 98 GLY A N 1
ATOM 740 C CA . GLY A 1 98 ? 3.539 -16.025 4.046 1.00 91.38 98 GLY A CA 1
ATOM 741 C C . GLY A 1 98 ? 4.091 -14.597 3.937 1.00 91.38 98 GLY A C 1
ATOM 742 O O . GLY A 1 98 ? 4.953 -14.348 3.099 1.00 91.38 98 GLY A O 1
ATOM 743 N N . ILE A 1 99 ? 3.606 -13.670 4.765 1.00 93.69 99 ILE A N 1
ATOM 744 C CA . ILE A 1 99 ? 4.231 -12.367 5.008 1.00 93.69 99 ILE A CA 1
ATOM 745 C C . ILE A 1 99 ? 5.189 -12.500 6.199 1.00 93.69 99 ILE A C 1
ATOM 747 O O . ILE A 1 99 ? 4.958 -13.317 7.093 1.00 93.69 99 ILE A O 1
ATOM 751 N N . ASP A 1 100 ? 6.269 -11.721 6.185 1.00 90.62 100 ASP A N 1
ATOM 752 C CA . ASP A 1 100 ? 7.217 -11.646 7.294 1.00 90.62 100 ASP A CA 1
ATOM 753 C C . ASP A 1 100 ? 6.491 -11.233 8.578 1.00 90.62 100 ASP A C 1
ATOM 755 O O . ASP A 1 100 ? 5.577 -10.412 8.539 1.00 90.62 100 ASP A O 1
ATOM 759 N N . ASN A 1 101 ? 6.856 -11.822 9.708 1.00 89.12 101 ASN A N 1
ATOM 760 C CA . ASN A 1 101 ? 6.177 -11.605 10.980 1.00 89.12 101 ASN A CA 1
ATOM 761 C C . ASN A 1 101 ? 7.071 -10.973 12.052 1.00 89.12 101 ASN A C 1
ATOM 763 O O . ASN A 1 101 ? 6.562 -10.668 13.134 1.00 89.12 101 ASN A O 1
ATOM 767 N N . ASP A 1 102 ? 8.339 -10.683 11.736 1.00 89.31 102 ASP A N 1
ATOM 768 C CA . ASP A 1 102 ? 9.290 -10.047 12.653 1.00 89.31 102 ASP A CA 1
ATOM 769 C C . ASP A 1 102 ? 10.017 -8.830 12.031 1.00 89.31 102 ASP A C 1
ATOM 771 O O . ASP A 1 102 ? 11.170 -8.920 11.607 1.00 89.31 102 ASP A O 1
ATOM 775 N N . PRO A 1 103 ? 9.363 -7.652 11.977 1.00 89.75 103 PRO A N 1
ATOM 776 C CA . PRO A 1 103 ? 7.963 -7.412 12.312 1.00 89.75 103 PRO A CA 1
ATOM 777 C C . PRO A 1 103 ? 7.035 -7.674 11.119 1.00 89.75 103 PRO A C 1
ATOM 779 O O . PRO A 1 103 ? 7.421 -7.514 9.960 1.00 89.75 103 PRO A O 1
ATOM 782 N N . TYR A 1 104 ? 5.755 -7.929 11.408 1.00 95.50 104 TYR A N 1
ATOM 783 C CA . TYR A 1 104 ? 4.706 -7.791 10.395 1.00 95.50 104 TYR A CA 1
ATOM 784 C C . TYR A 1 104 ? 4.806 -6.427 9.701 1.00 95.50 104 TYR A C 1
ATOM 786 O O . TYR A 1 104 ? 4.867 -5.407 10.401 1.00 95.50 104 TYR A O 1
ATOM 794 N N . PRO A 1 105 ? 4.763 -6.358 8.356 1.00 97.12 105 PRO A N 1
ATOM 795 C CA . PRO A 1 105 ? 4.665 -5.097 7.654 1.00 97.12 105 PRO A CA 1
ATOM 796 C C . PRO A 1 105 ? 3.497 -4.290 8.192 1.00 97.12 105 PRO A C 1
ATOM 798 O O . PRO A 1 105 ? 2.376 -4.784 8.309 1.00 97.12 105 PRO A O 1
ATOM 801 N N . TYR A 1 106 ? 3.759 -3.033 8.519 1.00 97.06 106 TYR A N 1
ATOM 802 C CA . TYR A 1 106 ? 2.742 -2.136 9.026 1.00 97.06 106 TYR A CA 1
ATOM 803 C C . TYR A 1 106 ? 2.859 -0.758 8.401 1.00 97.06 106 TYR A C 1
ATOM 805 O O . TYR A 1 106 ? 3.881 -0.382 7.825 1.00 97.06 106 TYR A O 1
ATOM 813 N N . THR A 1 107 ? 1.788 0.007 8.538 1.00 96.69 107 THR A N 1
ATOM 814 C CA . THR A 1 107 ? 1.779 1.424 8.230 1.00 96.69 107 THR A CA 1
ATOM 815 C C . THR A 1 107 ? 1.094 2.185 9.353 1.00 96.69 107 THR A C 1
ATOM 817 O O . THR A 1 107 ? 0.140 1.686 9.941 1.00 96.69 107 THR A O 1
ATOM 820 N N . ASP A 1 108 ? 1.602 3.372 9.671 1.00 96.12 108 ASP A N 1
ATOM 821 C CA . ASP A 1 108 ? 1.061 4.255 10.703 1.00 96.12 108 ASP A CA 1
ATOM 822 C C . ASP A 1 108 ? 0.834 5.642 10.097 1.00 96.12 108 ASP A C 1
ATOM 824 O O . ASP A 1 108 ? 1.774 6.326 9.676 1.00 96.12 108 ASP A O 1
ATOM 828 N N . ARG A 1 109 ? -0.437 6.022 9.980 1.00 97.00 109 ARG A N 1
ATOM 829 C CA . ARG A 1 109 ? -0.885 7.157 9.172 1.00 97.00 109 ARG A CA 1
ATOM 830 C C . ARG A 1 109 ? -1.768 8.082 9.986 1.00 97.00 109 ARG A C 1
ATOM 832 O O . ARG A 1 109 ? -2.554 7.640 10.820 1.00 97.00 109 ARG A O 1
ATOM 839 N N . GLY A 1 110 ? -1.653 9.383 9.719 1.00 97.31 110 GLY A N 1
ATOM 840 C CA . GLY A 1 110 ? -2.575 10.366 10.288 1.00 97.31 110 GLY A CA 1
ATOM 841 C C . GLY A 1 110 ? -4.016 10.013 9.925 1.00 97.31 110 GLY A C 1
ATOM 842 O O . GLY A 1 110 ? -4.290 9.630 8.791 1.00 97.31 110 GLY A O 1
ATOM 843 N N . TYR A 1 111 ? -4.923 10.108 10.887 1.00 97.00 111 TYR A N 1
ATOM 844 C CA . TYR A 1 111 ? -6.360 9.919 10.699 1.00 97.00 111 TYR A CA 1
ATOM 845 C C . TYR A 1 111 ? -7.094 11.120 11.304 1.00 97.00 111 TYR A C 1
ATOM 847 O O . TYR A 1 111 ? -8.042 10.990 12.070 1.00 97.00 111 TYR A O 1
ATOM 855 N N . ASP A 1 112 ? -6.571 12.313 11.024 1.00 95.69 112 ASP A N 1
ATOM 856 C CA . ASP A 1 112 ? -6.834 13.531 11.784 1.00 95.69 112 ASP A CA 1
ATOM 857 C C . ASP A 1 112 ? -7.793 14.515 11.108 1.00 95.69 112 ASP A C 1
ATOM 859 O O . ASP A 1 112 ? -8.380 15.364 11.780 1.00 95.69 112 ASP A O 1
ATOM 863 N N . LYS A 1 113 ? -7.958 14.412 9.786 1.00 91.44 113 LYS A N 1
ATOM 864 C CA . LYS A 1 113 ? -8.725 15.365 8.978 1.00 91.44 113 LYS A CA 1
ATOM 865 C C . LYS A 1 113 ? -9.310 14.732 7.720 1.00 91.44 113 LYS A C 1
ATOM 867 O O . LYS A 1 113 ? -8.824 13.715 7.236 1.00 91.44 113 LYS A O 1
ATOM 872 N N . GLY A 1 114 ? -10.291 15.414 7.129 1.00 91.69 114 GLY A N 1
ATOM 873 C CA . GLY A 1 114 ? -10.936 14.979 5.892 1.00 91.69 114 GLY A CA 1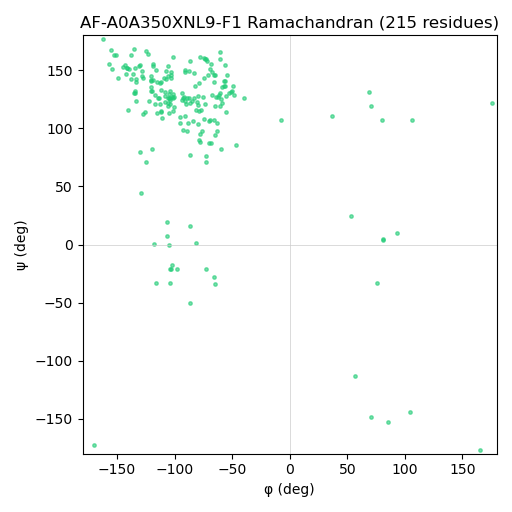
ATOM 874 C C . GLY A 1 114 ? -11.814 13.747 6.105 1.00 91.69 114 GLY A C 1
ATOM 875 O O . GLY A 1 114 ? -12.407 13.582 7.165 1.00 91.69 114 GLY A O 1
ATOM 876 N N . GLN A 1 115 ? -11.916 12.910 5.073 1.00 91.00 115 GLN A N 1
ATOM 877 C CA . GLN A 1 115 ? -12.744 11.696 5.085 1.00 91.00 115 GLN A CA 1
ATOM 878 C C . GLN A 1 115 ? -11.937 10.407 5.296 1.00 91.00 115 GLN A C 1
ATOM 880 O O . GLN A 1 115 ? -12.510 9.385 5.652 1.00 91.00 115 GLN A O 1
ATOM 885 N N . TYR A 1 116 ? -10.622 10.451 5.078 1.00 94.19 116 TYR A N 1
ATOM 886 C CA . TYR A 1 116 ? -9.756 9.275 5.021 1.00 94.19 116 TYR A CA 1
ATOM 887 C C . TYR A 1 116 ? -8.470 9.503 5.813 1.00 94.19 116 TYR A C 1
ATOM 889 O O . TYR A 1 116 ? -8.130 10.637 6.155 1.00 94.19 116 TYR A O 1
ATOM 897 N N . SER A 1 117 ? -7.704 8.435 6.037 1.00 96.06 117 SER A N 1
ATOM 898 C CA . SER A 1 117 ? -6.330 8.556 6.524 1.00 96.06 117 SER A CA 1
ATOM 899 C C . SER A 1 117 ? -5.437 9.338 5.558 1.00 96.06 117 SER A C 1
ATOM 901 O O . SER A 1 117 ? -5.730 9.494 4.371 1.00 96.06 117 SER A O 1
ATOM 903 N N . GLN A 1 118 ? -4.267 9.753 6.038 1.00 95.88 118 GLN A N 1
ATOM 904 C CA . GLN A 1 118 ? -3.137 10.070 5.178 1.00 95.88 118 GLN A CA 1
ATOM 905 C C . GLN A 1 118 ? -2.902 8.892 4.223 1.00 95.88 118 GLN A C 1
ATOM 907 O O . GLN A 1 118 ? -2.865 7.733 4.647 1.00 95.88 118 GLN A O 1
ATOM 912 N N . GLY A 1 119 ? -2.762 9.209 2.935 1.00 94.12 119 GLY A N 1
ATOM 913 C CA . GLY A 1 119 ? -2.516 8.206 1.910 1.00 94.12 119 GLY A CA 1
ATOM 914 C C 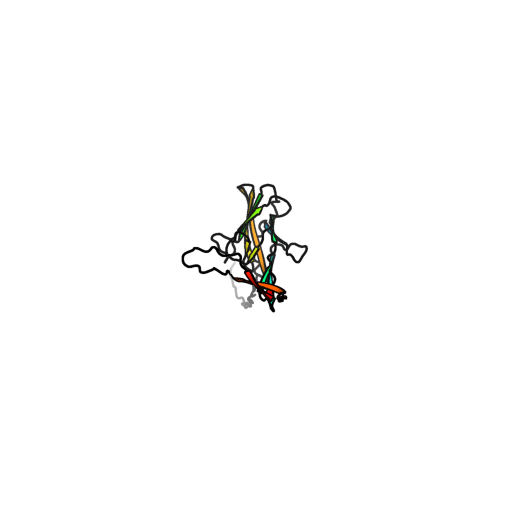. GLY A 1 119 ? -1.143 7.561 2.063 1.00 94.12 119 GLY A C 1
ATOM 915 O O . GLY A 1 119 ? -0.187 8.215 2.487 1.00 94.12 119 GLY A O 1
ATOM 916 N N . PHE A 1 120 ? -1.048 6.297 1.684 1.00 94.62 120 PHE A N 1
ATOM 917 C CA . PHE A 1 120 ? 0.172 5.509 1.750 1.00 94.62 120 PHE A CA 1
ATOM 918 C C . PHE A 1 120 ? 0.363 4.701 0.474 1.00 94.62 120 PHE A C 1
ATOM 920 O O . PHE A 1 120 ? -0.602 4.280 -0.165 1.00 94.62 120 PHE A O 1
ATOM 927 N N . ASP A 1 121 ? 1.624 4.520 0.108 1.00 93.25 121 ASP A N 1
ATOM 928 C CA . ASP A 1 121 ? 2.005 3.738 -1.056 1.00 93.25 121 ASP A CA 1
ATOM 929 C C . ASP A 1 121 ? 2.139 2.266 -0.647 1.00 93.25 121 ASP A C 1
ATOM 931 O O . ASP A 1 121 ? 2.444 1.941 0.507 1.00 93.25 121 ASP A O 1
ATOM 935 N N . VAL A 1 122 ? 1.859 1.372 -1.588 1.00 93.12 122 VAL A N 1
ATOM 936 C CA . VAL A 1 122 ? 1.877 -0.083 -1.387 1.00 93.12 122 VAL A CA 1
ATOM 937 C C . VAL A 1 122 ? 2.905 -0.717 -2.310 1.00 93.12 122 VAL A C 1
ATOM 939 O O . VAL A 1 122 ? 3.222 -0.153 -3.353 1.00 93.12 122 VAL A O 1
ATOM 942 N N . SER A 1 123 ? 3.424 -1.890 -1.967 1.00 92.25 123 SER A N 1
ATOM 943 C CA . SER A 1 123 ? 4.340 -2.631 -2.840 1.00 92.25 123 SER A CA 1
ATOM 944 C C . SER A 1 123 ? 4.130 -4.137 -2.725 1.00 92.25 123 SER A C 1
ATOM 946 O O . SER A 1 123 ? 3.680 -4.634 -1.693 1.00 92.25 123 SER A O 1
ATOM 948 N N . LEU A 1 124 ? 4.449 -4.870 -3.798 1.00 92.50 124 LEU A N 1
ATOM 949 C CA . LEU A 1 124 ? 4.497 -6.333 -3.764 1.00 92.50 124 LEU A CA 1
ATOM 950 C C . LEU A 1 124 ? 5.795 -6.771 -3.087 1.00 92.50 124 LEU A C 1
ATOM 952 O O . LEU A 1 124 ? 6.845 -6.830 -3.725 1.00 92.50 124 LEU A O 1
ATOM 956 N N . ASN A 1 125 ? 5.723 -7.036 -1.789 1.00 92.31 125 ASN A N 1
ATOM 957 C CA . ASN A 1 125 ? 6.839 -7.494 -0.976 1.00 92.31 125 ASN A CA 1
ATOM 958 C C . ASN A 1 125 ? 6.303 -8.221 0.267 1.00 92.31 125 ASN A C 1
ATOM 960 O O . ASN A 1 125 ? 5.181 -7.976 0.708 1.00 92.31 125 ASN A O 1
ATOM 964 N N . THR A 1 126 ? 7.103 -9.109 0.844 1.00 93.00 126 THR A N 1
ATOM 965 C CA . THR A 1 126 ? 6.746 -9.853 2.056 1.00 93.00 126 THR A CA 1
ATOM 966 C C . THR A 1 126 ? 7.329 -9.243 3.323 1.00 93.00 126 THR A C 1
ATOM 968 O O . THR A 1 126 ? 6.795 -9.496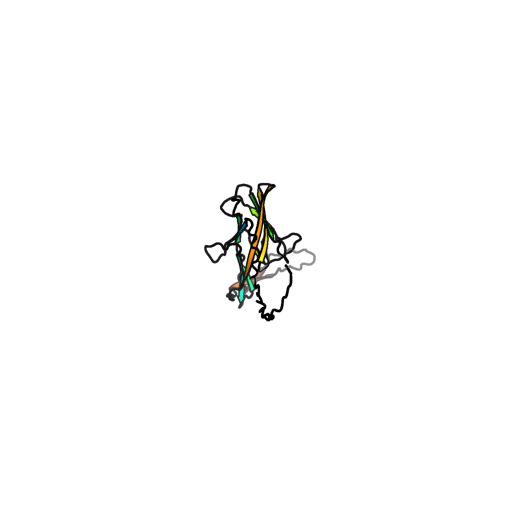 4.395 1.00 93.00 126 THR A O 1
ATOM 971 N N . THR A 1 127 ? 8.384 -8.433 3.218 1.00 92.50 127 THR A N 1
ATOM 972 C CA . THR A 1 127 ? 9.091 -7.850 4.370 1.00 92.50 127 THR A CA 1
ATOM 973 C C . THR A 1 127 ? 8.726 -6.386 4.576 1.00 92.50 127 THR A C 1
ATOM 975 O O . THR A 1 127 ? 8.460 -5.657 3.617 1.00 92.50 127 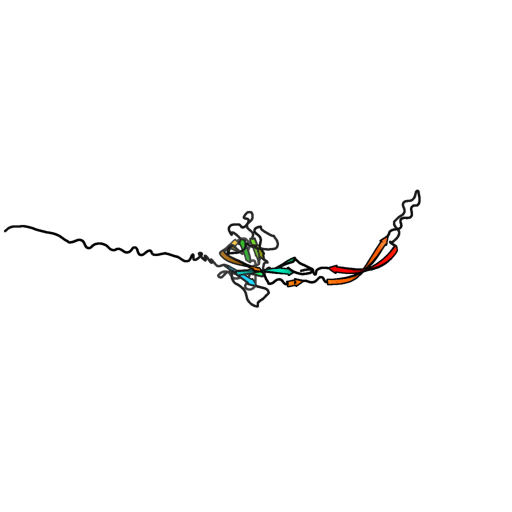THR A O 1
ATOM 978 N N . HIS A 1 128 ? 8.730 -5.940 5.835 1.00 92.75 128 HIS A N 1
ATOM 979 C CA . HIS A 1 128 ? 8.457 -4.551 6.182 1.00 92.75 128 HIS A CA 1
ATOM 980 C C . HIS A 1 128 ? 9.441 -3.588 5.501 1.00 92.75 128 HIS A C 1
ATOM 982 O O . HIS A 1 128 ? 10.651 -3.806 5.484 1.00 92.75 128 HIS A O 1
ATOM 988 N N . GLN A 1 129 ? 8.905 -2.494 4.962 1.00 88.06 129 GLN A N 1
ATOM 989 C CA . GLN A 1 129 ? 9.671 -1.407 4.367 1.00 88.06 129 GLN A CA 1
ATOM 990 C C . GLN A 1 129 ? 9.236 -0.086 4.998 1.00 88.06 129 GLN A C 1
ATOM 992 O O . GLN A 1 129 ? 8.051 0.138 5.242 1.00 88.06 129 GLN A O 1
ATOM 997 N N . THR A 1 130 ? 10.188 0.823 5.208 1.00 86.25 130 THR A N 1
ATOM 998 C CA . THR A 1 130 ? 9.904 2.153 5.773 1.00 86.25 130 THR A CA 1
ATOM 999 C C . THR A 1 130 ? 9.032 2.999 4.844 1.00 86.25 130 THR A C 1
ATOM 1001 O O . THR A 1 130 ? 8.229 3.812 5.302 1.00 86.25 130 THR A O 1
ATOM 1004 N N . ARG A 1 131 ? 9.211 2.838 3.526 1.00 88.19 131 ARG A N 1
ATOM 1005 C CA . ARG A 1 131 ? 8.564 3.681 2.513 1.00 88.19 131 ARG A CA 1
ATOM 1006 C C . ARG A 1 131 ? 7.173 3.173 2.132 1.00 88.19 131 ARG A C 1
ATOM 1008 O O . ARG A 1 131 ? 6.212 3.939 2.192 1.00 88.19 131 ARG A O 1
ATOM 1015 N N . ASP A 1 132 ? 7.080 1.887 1.805 1.00 92.12 132 ASP A N 1
ATOM 1016 C CA . ASP A 1 132 ? 5.914 1.291 1.151 1.00 92.12 132 ASP A CA 1
ATOM 1017 C C . ASP A 1 132 ? 5.292 0.209 2.051 1.00 92.12 132 ASP A C 1
ATOM 1019 O O . ASP A 1 132 ? 6.001 -0.562 2.698 1.00 92.12 132 ASP A O 1
ATOM 1023 N N . PHE A 1 133 ? 3.962 0.123 2.088 1.00 95.62 133 PHE A N 1
ATOM 1024 C CA . PHE A 1 133 ? 3.267 -0.934 2.821 1.00 95.62 133 PHE A CA 1
ATOM 1025 C C . PHE A 1 133 ? 3.318 -2.247 2.027 1.00 95.62 133 PHE A C 1
ATOM 1027 O O . PHE A 1 133 ? 2.789 -2.329 0.918 1.00 95.62 133 PHE A O 1
ATOM 1034 N N . ALA A 1 134 ? 3.987 -3.254 2.590 1.00 95.50 134 ALA A N 1
ATOM 1035 C CA . ALA A 1 134 ? 4.289 -4.505 1.904 1.00 95.50 134 ALA A CA 1
ATOM 1036 C C . ALA A 1 134 ? 3.089 -5.467 1.883 1.00 95.50 134 ALA A C 1
ATOM 1038 O O . ALA A 1 134 ? 2.490 -5.779 2.919 1.00 95.50 134 ALA A O 1
ATOM 1039 N N . LEU A 1 135 ? 2.756 -5.934 0.682 1.00 95.25 135 LEU A N 1
ATOM 1040 C CA . LEU A 1 135 ? 1.624 -6.799 0.373 1.00 95.25 135 LEU A CA 1
ATOM 1041 C C . LEU A 1 135 ? 2.069 -7.994 -0.471 1.00 95.25 135 LEU A C 1
ATOM 1043 O O . LEU A 1 135 ? 2.996 -7.889 -1.272 1.00 95.25 135 LEU A O 1
ATOM 1047 N N . LYS A 1 136 ? 1.339 -9.108 -0.382 1.00 95.00 136 LYS A N 1
ATOM 1048 C CA . LYS A 1 136 ? 1.477 -10.218 -1.336 1.00 95.00 136 LYS A CA 1
ATOM 1049 C C . LYS A 1 136 ? 0.358 -10.189 -2.365 1.00 95.00 136 LYS A C 1
ATOM 1051 O O . LYS A 1 136 ? -0.691 -9.594 -2.141 1.00 95.00 136 LYS A O 1
ATOM 1056 N N . GLU A 1 137 ? 0.570 -10.869 -3.480 1.00 94.62 137 GLU A N 1
ATOM 1057 C CA . GLU A 1 137 ? -0.488 -11.101 -4.459 1.00 94.62 137 GLU A CA 1
ATOM 1058 C C . GLU A 1 137 ? -1.593 -12.007 -3.877 1.00 94.62 137 GLU A C 1
ATOM 1060 O O . GLU A 1 137 ? -1.328 -12.896 -3.057 1.00 94.62 137 GLU A O 1
ATOM 1065 N N . GLY A 1 138 ? -2.839 -11.757 -4.282 1.00 95.56 138 GLY A N 1
ATOM 1066 C CA . GLY A 1 138 ? -4.035 -12.422 -3.772 1.00 95.56 138 GLY A CA 1
ATOM 1067 C C . GLY A 1 138 ? -4.593 -11.783 -2.497 1.00 95.56 138 GLY A C 1
ATOM 1068 O O . GLY A 1 138 ? -4.440 -10.586 -2.246 1.00 95.56 138 GLY A O 1
ATOM 1069 N N . VAL A 1 139 ? -5.278 -12.588 -1.684 1.00 96.25 139 VAL A N 1
ATOM 1070 C CA . VAL A 1 139 ? -5.949 -12.111 -0.467 1.00 96.25 139 VAL A CA 1
ATOM 1071 C C . VAL A 1 139 ? -4.933 -11.837 0.641 1.00 96.25 139 VAL A C 1
ATOM 1073 O O . VAL A 1 139 ? -4.135 -12.712 1.008 1.00 96.25 139 VAL A O 1
ATOM 1076 N N . ASN A 1 140 ? -5.003 -10.625 1.190 1.00 96.81 140 ASN A N 1
ATOM 1077 C CA . ASN A 1 140 ? -4.263 -10.189 2.364 1.00 96.81 140 ASN A CA 1
ATOM 1078 C C . ASN A 1 140 ? -5.218 -9.963 3.543 1.00 96.81 140 ASN A C 1
ATOM 1080 O O . ASN A 1 140 ? -6.306 -9.419 3.366 1.00 96.81 140 ASN A O 1
ATOM 1084 N N . GLN A 1 141 ? -4.798 -10.371 4.739 1.00 96.81 141 GLN A N 1
ATOM 1085 C CA . GLN A 1 141 ? -5.503 -10.181 6.003 1.00 96.81 141 GLN A CA 1
ATOM 1086 C C . GLN A 1 141 ? -4.834 -9.063 6.794 1.00 96.81 141 GLN A C 1
ATOM 1088 O O . GLN A 1 141 ? -3.624 -9.107 7.042 1.00 96.81 141 GLN A O 1
ATOM 1093 N N . PHE A 1 142 ? -5.623 -8.072 7.197 1.00 97.00 142 PHE A N 1
ATOM 1094 C CA . PHE A 1 142 ? -5.142 -6.906 7.919 1.00 97.00 142 PHE A CA 1
ATOM 1095 C C . PHE A 1 142 ? -5.806 -6.777 9.278 1.00 97.00 142 PHE A C 1
ATOM 1097 O O . PHE A 1 142 ? -7.015 -6.952 9.403 1.00 97.00 142 PHE A O 1
ATOM 1104 N N . ASN A 1 143 ? -5.010 -6.367 10.261 1.00 97.00 143 ASN A N 1
ATOM 1105 C CA . ASN A 1 143 ? -5.498 -5.849 11.532 1.00 97.00 143 ASN A CA 1
ATOM 1106 C C . ASN A 1 143 ? -5.268 -4.344 11.567 1.00 97.00 143 ASN A C 1
ATOM 1108 O O . ASN A 1 143 ? -4.218 -3.875 11.118 1.00 97.00 143 ASN A O 1
ATOM 1112 N N . TYR A 1 144 ? -6.207 -3.595 12.137 1.00 97.38 144 TYR A N 1
ATOM 1113 C CA . TYR A 1 144 ? -6.035 -2.164 12.339 1.00 97.38 144 TYR A CA 1
ATOM 1114 C C . TYR A 1 144 ? -6.359 -1.722 13.763 1.00 97.38 144 TYR A C 1
ATOM 1116 O O . TYR A 1 144 ? -7.144 -2.346 14.477 1.00 97.38 144 TYR A O 1
ATOM 1124 N N . GLU A 1 145 ? -5.747 -0.607 14.149 1.00 97.50 145 GLU A N 1
ATOM 1125 C CA . GLU A 1 145 ? -5.994 0.116 15.391 1.00 97.50 145 GLU A CA 1
ATOM 1126 C C . GLU A 1 145 ? -6.117 1.605 15.063 1.00 97.50 145 GLU A C 1
ATOM 1128 O O . GLU A 1 145 ? -5.185 2.195 14.511 1.00 97.50 145 GLU A O 1
ATOM 1133 N N . ILE A 1 146 ? -7.233 2.228 15.433 1.00 97.44 146 ILE A N 1
ATOM 1134 C CA . ILE A 1 146 ? -7.345 3.685 15.481 1.00 97.44 146 ILE A CA 1
ATOM 1135 C C . ILE A 1 146 ? -6.958 4.123 16.884 1.00 97.44 146 ILE A C 1
ATOM 1137 O O . ILE A 1 146 ? -7.535 3.679 17.880 1.00 97.44 146 ILE A O 1
ATOM 1141 N N . LYS A 1 147 ? -5.967 5.003 16.954 1.00 96.88 147 LYS A N 1
ATOM 1142 C CA . LYS A 1 147 ? -5.418 5.530 18.196 1.00 96.88 147 LYS A CA 1
ATOM 1143 C C . LYS A 1 147 ? -5.724 7.000 18.318 1.00 96.88 147 LYS A C 1
ATOM 1145 O O . LYS A 1 147 ? -5.566 7.750 17.360 1.00 96.88 147 LYS A O 1
ATOM 1150 N N . GLU A 1 148 ? -6.085 7.409 19.520 1.00 95.31 148 GLU A N 1
ATOM 1151 C CA . GLU A 1 148 ? -6.116 8.804 19.923 1.00 95.31 148 GLU A CA 1
ATOM 1152 C C . GLU A 1 148 ? -5.070 8.981 21.023 1.00 95.31 148 GLU A C 1
ATOM 1154 O O . GLU A 1 148 ? -5.163 8.383 22.100 1.00 95.31 148 GLU A O 1
ATOM 1159 N N . LYS A 1 149 ? -4.013 9.747 20.723 1.00 87.88 149 LYS A N 1
ATOM 1160 C CA . LYS A 1 149 ? -2.787 9.783 21.539 1.00 87.88 149 LYS A CA 1
ATOM 1161 C C . LYS A 1 149 ? -2.198 8.365 21.682 1.00 87.88 149 LYS A C 1
ATOM 1163 O O . LYS A 1 149 ? -1.781 7.790 20.683 1.00 87.88 149 LYS A O 1
ATOM 1168 N N . ASN A 1 150 ? -2.191 7.796 22.889 1.00 87.88 150 ASN A N 1
ATOM 1169 C CA . ASN A 1 150 ? -1.650 6.460 23.179 1.00 87.88 150 ASN A CA 1
ATOM 1170 C C . ASN A 1 150 ? -2.737 5.406 23.438 1.00 87.88 150 ASN A C 1
ATOM 1172 O O . ASN A 1 150 ? -2.418 4.284 23.827 1.00 87.88 150 ASN A O 1
ATOM 1176 N N . THR A 1 151 ? -4.006 5.754 23.232 1.00 94.69 151 THR A N 1
ATOM 1177 C CA . THR A 1 151 ? -5.139 4.878 23.534 1.00 94.69 151 THR A CA 1
ATOM 1178 C C . THR A 1 151 ? -5.762 4.382 22.241 1.00 94.69 151 THR A C 1
ATOM 1180 O O . THR A 1 151 ? -6.115 5.185 21.377 1.00 94.69 151 THR A O 1
ATOM 1183 N N . THR A 1 152 ? -5.927 3.068 22.109 1.00 96.62 152 THR A N 1
ATOM 1184 C CA . THR A 1 152 ? -6.718 2.480 21.023 1.00 96.62 152 THR A CA 1
ATOM 1185 C C . THR A 1 152 ? -8.198 2.720 21.302 1.00 96.62 152 THR A C 1
ATOM 1187 O O . THR A 1 152 ? -8.702 2.299 22.341 1.00 96.62 152 THR A O 1
ATOM 1190 N N . ILE A 1 153 ? -8.878 3.409 20.388 1.00 96.06 153 ILE A N 1
ATOM 1191 C CA . ILE A 1 153 ? -10.309 3.742 20.488 1.00 96.06 153 ILE A CA 1
ATOM 1192 C C . ILE A 1 153 ? -11.181 2.860 19.589 1.00 96.06 153 ILE A C 1
ATOM 1194 O O . ILE A 1 153 ? -12.371 2.713 19.840 1.00 96.06 153 ILE A O 1
ATOM 1198 N N . GLU A 1 154 ? -10.586 2.252 18.565 1.00 95.56 154 GLU A N 1
ATOM 1199 C CA . GLU A 1 154 ? -11.222 1.256 17.708 1.00 95.56 154 GLU A CA 1
ATOM 1200 C C . GLU A 1 154 ? -10.155 0.277 17.221 1.00 95.56 154 GLU A C 1
ATOM 1202 O O . GLU A 1 154 ? -9.022 0.671 16.934 1.00 95.56 154 GLU A O 1
ATOM 1207 N N . SER A 1 155 ? -10.515 -0.993 17.100 1.00 96.38 155 SER A N 1
ATOM 1208 C CA . SER A 1 155 ? -9.698 -1.991 16.425 1.00 96.38 155 SER A CA 1
ATOM 1209 C C . SER A 1 155 ? -10.582 -2.960 15.659 1.00 96.38 155 SER A C 1
ATOM 1211 O O . SER A 1 155 ? -11.750 -3.171 15.989 1.00 96.38 155 SER A O 1
ATOM 1213 N N . GLY A 1 156 ? -10.012 -3.555 14.623 1.00 95.94 156 GLY A N 1
ATOM 1214 C CA . GLY A 1 156 ? -10.733 -4.493 13.787 1.00 95.94 156 GLY A CA 1
ATOM 1215 C C . GLY A 1 156 ? -9.814 -5.212 12.821 1.00 9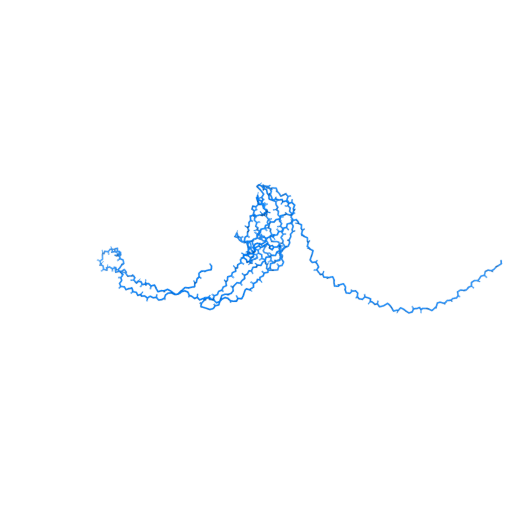5.94 156 GLY A C 1
ATOM 1216 O O . GLY A 1 156 ? -8.586 -5.100 12.878 1.00 95.94 156 GLY A O 1
ATOM 1217 N N . SER A 1 157 ? -10.437 -5.965 11.927 1.00 95.31 157 SER A N 1
ATOM 1218 C CA . SER A 1 157 ? -9.750 -6.680 10.862 1.00 95.31 157 SER A CA 1
ATOM 1219 C C . SER A 1 157 ? -10.576 -6.628 9.587 1.00 95.31 157 SER A C 1
ATOM 1221 O O . SER A 1 157 ? -11.800 -6.470 9.625 1.00 95.31 157 SER A O 1
ATOM 1223 N N . PHE A 1 158 ? -9.884 -6.699 8.459 1.00 94.62 158 PHE A N 1
ATOM 1224 C CA . PHE A 1 158 ? -10.487 -6.728 7.136 1.00 94.62 158 PHE A CA 1
ATOM 1225 C C . PHE A 1 158 ? -9.537 -7.407 6.150 1.00 94.62 158 PHE A C 1
ATOM 1227 O O . PHE A 1 158 ? -8.365 -7.652 6.449 1.00 94.62 158 PHE A O 1
ATOM 1234 N N . THR A 1 159 ? -10.053 -7.732 4.970 1.00 95.44 159 THR A N 1
ATOM 1235 C CA . THR A 1 159 ? -9.268 -8.343 3.898 1.00 95.44 159 THR A CA 1
ATOM 1236 C C . THR A 1 159 ? -9.193 -7.427 2.692 1.00 95.44 159 THR A C 1
ATOM 1238 O O . THR A 1 159 ? -10.099 -6.631 2.444 1.00 95.44 159 THR A O 1
ATOM 1241 N N . VAL A 1 160 ? -8.090 -7.531 1.955 1.00 94.62 160 VAL A N 1
ATOM 1242 C CA . VAL A 1 160 ? -7.879 -6.812 0.698 1.00 94.62 160 VAL A CA 1
ATOM 1243 C C . VAL A 1 160 ? -7.329 -7.768 -0.340 1.00 94.62 160 VAL A C 1
ATOM 1245 O O . VAL A 1 160 ? -6.379 -8.509 -0.078 1.00 94.62 160 VAL A O 1
ATOM 1248 N N . GLU A 1 161 ? -7.918 -7.738 -1.526 1.00 95.62 161 GLU A N 1
ATOM 1249 C CA . GLU A 1 161 ? -7.458 -8.526 -2.660 1.00 95.62 161 GLU A CA 1
ATOM 1250 C C . GLU A 1 161 ? -6.487 -7.710 -3.516 1.00 95.62 161 GLU A C 1
ATOM 1252 O O . GLU A 1 161 ? -6.779 -6.584 -3.925 1.00 95.62 161 GLU A O 1
ATOM 1257 N N . VAL A 1 162 ? -5.301 -8.265 -3.759 1.00 94.50 162 VAL A N 1
ATOM 1258 C CA . VAL A 1 162 ? -4.230 -7.604 -4.507 1.00 94.50 162 VAL A CA 1
ATOM 1259 C C . VAL A 1 162 ? -4.007 -8.337 -5.820 1.00 94.50 162 VAL A C 1
ATOM 1261 O O . VAL A 1 162 ? -3.638 -9.511 -5.833 1.00 94.50 162 VAL A O 1
ATOM 1264 N N . PHE A 1 163 ? -4.174 -7.625 -6.928 1.00 91.88 163 PHE A N 1
ATOM 1265 C CA . PHE A 1 163 ? -3.992 -8.148 -8.274 1.00 91.88 163 PHE A CA 1
ATOM 1266 C C . PHE A 1 163 ? -2.735 -7.569 -8.906 1.00 91.88 163 PHE A C 1
ATOM 1268 O O . PHE A 1 163 ? -2.553 -6.348 -8.947 1.00 91.88 163 PHE A O 1
ATOM 1275 N N . ARG A 1 164 ? -1.907 -8.439 -9.484 1.00 89.38 164 ARG A N 1
ATOM 1276 C CA . ARG A 1 164 ? -0.885 -8.017 -10.437 1.00 89.38 164 ARG A CA 1
ATOM 1277 C C . ARG A 1 164 ? -1.511 -7.928 -11.823 1.00 89.38 164 ARG A C 1
ATOM 1279 O O . ARG A 1 164 ? -2.059 -8.904 -12.326 1.00 89.38 164 ARG A O 1
ATOM 1286 N N . GLN A 1 165 ? -1.419 -6.763 -12.451 1.00 86.00 165 GLN A N 1
ATOM 1287 C CA . GLN A 1 165 ? -1.874 -6.561 -13.822 1.00 86.00 165 GLN A CA 1
ATOM 1288 C C . GLN A 1 165 ? -0.672 -6.311 -14.720 1.00 86.00 165 GLN A C 1
ATOM 1290 O O . GLN A 1 165 ? 0.012 -5.303 -14.575 1.00 86.00 165 GLN A O 1
ATOM 1295 N N . ASN A 1 166 ? -0.413 -7.222 -15.654 1.00 80.62 166 ASN A N 1
ATOM 1296 C CA . ASN A 1 166 ? 0.566 -6.975 -16.706 1.00 80.62 166 ASN A CA 1
ATOM 1297 C C . ASN A 1 166 ? -0.108 -6.130 -17.791 1.00 80.62 166 ASN A C 1
ATOM 1299 O O . ASN A 1 166 ? -1.146 -6.528 -18.325 1.00 80.62 166 ASN A O 1
ATOM 1303 N N . SER A 1 167 ? 0.456 -4.967 -18.103 1.00 78.00 167 SER A N 1
ATOM 1304 C CA . SER A 1 167 ? 0.046 -4.216 -19.285 1.00 78.00 167 SER A CA 1
ATOM 1305 C C . SER A 1 167 ? 0.671 -4.826 -20.537 1.00 78.00 167 SER A C 1
ATOM 1307 O O . SER A 1 167 ? 1.674 -5.536 -20.463 1.00 78.00 167 SER A O 1
ATOM 1309 N N . SER A 1 168 ? 0.113 -4.503 -21.703 1.00 80.25 168 SER A N 1
ATOM 1310 C CA . SER A 1 168 ? 0.764 -4.807 -22.977 1.00 80.25 168 SER A CA 1
ATOM 1311 C C . SER A 1 168 ? 2.177 -4.222 -23.014 1.00 80.25 168 SER A C 1
ATOM 1313 O O . SER A 1 168 ? 2.415 -3.144 -22.460 1.00 80.25 168 SER A O 1
ATOM 1315 N N . ALA A 1 169 ? 3.091 -4.925 -23.684 1.00 83.00 169 ALA A N 1
ATOM 1316 C CA . ALA A 1 169 ? 4.458 -4.464 -23.863 1.00 83.00 169 ALA A CA 1
ATOM 1317 C C . ALA A 1 169 ? 4.487 -3.125 -24.618 1.00 83.00 169 ALA A C 1
ATOM 1319 O O . ALA A 1 169 ? 3.853 -2.971 -25.666 1.00 83.00 169 ALA A O 1
ATOM 1320 N N . ILE A 1 170 ? 5.226 -2.157 -24.081 1.00 85.31 170 ILE A N 1
ATOM 1321 C CA . ILE A 1 170 ? 5.382 -0.822 -24.659 1.00 85.31 170 ILE A CA 1
ATOM 1322 C C . ILE A 1 170 ? 6.757 -0.736 -25.320 1.00 85.31 170 ILE A C 1
ATOM 1324 O O . ILE A 1 170 ? 7.784 -0.951 -24.680 1.00 85.31 170 ILE A O 1
ATOM 1328 N N . SER A 1 171 ? 6.796 -0.389 -26.608 1.00 87.81 171 SER A N 1
ATOM 1329 C CA . SER A 1 171 ? 8.067 -0.145 -27.295 1.00 87.81 171 SER A CA 1
ATOM 1330 C C . SER A 1 171 ? 8.744 1.107 -26.739 1.00 87.81 171 SER A C 1
ATOM 1332 O O . SER A 1 171 ? 8.137 2.178 -26.694 1.00 87.81 171 SER A O 1
ATOM 1334 N N . ARG A 1 172 ? 10.016 0.987 -26.356 1.00 88.25 172 ARG A N 1
ATOM 1335 C CA . ARG A 1 172 ? 10.830 2.067 -25.799 1.00 88.25 172 ARG A CA 1
ATOM 1336 C C . ARG A 1 172 ? 12.119 2.229 -26.592 1.00 88.25 172 ARG A C 1
ATOM 1338 O O . ARG A 1 172 ? 12.987 1.357 -26.586 1.00 88.25 172 ARG A O 1
ATOM 1345 N N . SER A 1 173 ? 12.241 3.374 -27.251 1.00 89.19 173 SER A N 1
ATOM 1346 C CA . SER A 1 173 ? 13.433 3.750 -28.010 1.00 89.19 173 SER A CA 1
ATOM 1347 C C . SER A 1 173 ? 14.425 4.516 -27.139 1.00 89.19 173 SER A C 1
ATOM 1349 O O . SER A 1 173 ? 14.039 5.240 -26.217 1.00 89.19 173 SER A O 1
ATOM 1351 N N . GLN A 1 174 ? 15.706 4.383 -27.466 1.00 90.69 174 GLN A N 1
ATOM 1352 C CA . GLN A 1 174 ? 16.760 5.228 -26.910 1.00 90.69 174 GLN A CA 1
ATOM 1353 C C . GLN A 1 174 ? 16.662 6.656 -27.463 1.00 90.69 174 GLN A C 1
ATOM 1355 O O . GLN A 1 174 ? 16.318 6.867 -28.629 1.00 90.69 174 GLN A O 1
ATOM 1360 N N . ILE A 1 175 ? 17.003 7.638 -26.636 1.00 89.19 175 ILE A N 1
ATOM 1361 C CA . ILE A 1 175 ? 17.155 9.030 -27.055 1.00 89.19 175 ILE A CA 1
ATOM 1362 C C . ILE A 1 175 ? 18.629 9.230 -27.386 1.00 89.19 175 ILE A C 1
ATOM 1364 O O . ILE A 1 175 ? 19.489 8.946 -26.557 1.00 89.19 175 ILE A O 1
ATOM 1368 N N . CYS A 1 176 ? 18.929 9.684 -28.601 1.00 91.50 176 CYS A N 1
ATOM 1369 C CA . CYS A 1 176 ? 20.297 9.930 -29.040 1.00 91.50 176 CYS A CA 1
ATOM 1370 C C . CYS A 1 176 ? 20.529 11.417 -29.273 1.00 91.50 176 CYS A C 1
ATOM 1372 O O . CYS A 1 176 ? 19.839 12.036 -30.080 1.00 91.50 176 CYS A O 1
ATOM 1374 N N . GLU A 1 177 ? 21.563 11.948 -28.636 1.00 91.00 177 GLU A N 1
ATOM 1375 C CA . GLU A 1 177 ? 22.016 13.322 -28.796 1.00 91.00 177 GLU A CA 1
ATOM 1376 C C . GLU A 1 177 ? 23.448 13.341 -29.328 1.00 91.00 177 GLU A C 1
ATOM 1378 O O . GLU A 1 177 ? 24.225 12.401 -29.145 1.00 91.00 177 GLU A O 1
ATOM 1383 N N . THR A 1 178 ? 23.806 14.416 -30.026 1.00 92.94 178 THR A N 1
ATOM 1384 C CA . THR A 1 178 ? 25.189 14.625 -30.465 1.00 92.94 178 THR A CA 1
ATOM 1385 C C . THR A 1 178 ? 25.877 15.509 -29.438 1.00 92.94 178 THR A C 1
ATOM 1387 O O . THR A 1 178 ? 25.571 16.694 -29.332 1.00 92.94 178 THR A O 1
ATOM 1390 N N . VAL A 1 179 ? 26.801 14.934 -28.675 1.00 91.19 179 VAL A N 1
ATOM 1391 C CA . VAL A 1 179 ? 27.540 15.633 -27.621 1.00 91.19 179 VAL A CA 1
ATOM 1392 C C . VAL A 1 179 ? 28.965 15.916 -28.073 1.00 91.19 179 VAL A C 1
ATOM 1394 O O . VAL A 1 179 ? 29.587 15.129 -28.789 1.00 91.19 179 VAL A O 1
ATOM 1397 N N . ARG A 1 180 ? 29.510 17.056 -27.652 1.00 89.69 180 ARG A N 1
ATOM 1398 C CA . ARG A 1 180 ? 30.921 17.378 -27.871 1.00 89.69 180 ARG A CA 1
ATOM 1399 C C . ARG A 1 180 ? 31.729 16.830 -26.703 1.00 89.69 180 ARG A C 1
ATOM 1401 O O . ARG A 1 180 ? 31.712 17.416 -25.624 1.00 89.69 180 ARG A O 1
ATOM 1408 N N . ARG A 1 181 ? 32.446 15.727 -26.917 1.00 86.12 181 ARG A N 1
ATOM 1409 C CA . ARG A 1 181 ? 33.387 15.190 -25.928 1.00 86.12 181 ARG A CA 1
ATOM 1410 C C . ARG A 1 181 ? 34.777 15.737 -26.220 1.00 86.12 181 ARG A C 1
ATOM 1412 O O . ARG A 1 181 ? 35.234 15.684 -27.363 1.00 86.12 181 ARG A O 1
ATOM 1419 N N . CYS A 1 182 ? 35.428 16.271 -25.194 1.00 82.62 182 CYS A N 1
ATOM 1420 C CA . CYS A 1 182 ? 36.796 16.757 -25.284 1.00 82.62 182 CYS A CA 1
ATOM 1421 C C . CYS A 1 182 ? 37.690 15.984 -24.314 1.00 82.62 182 CYS A C 1
ATOM 1423 O O . CYS A 1 182 ? 37.336 15.831 -23.145 1.00 82.62 182 CYS A O 1
ATOM 1425 N N . ASP A 1 183 ? 38.834 15.515 -24.801 1.00 79.94 183 ASP A N 1
ATOM 1426 C CA . ASP A 1 183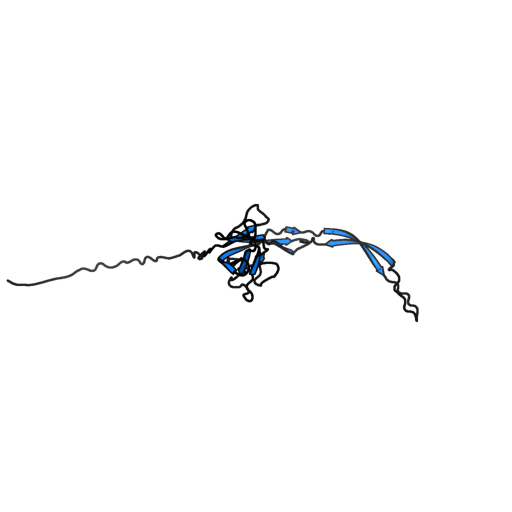 ? 39.837 14.861 -23.967 1.00 79.94 183 ASP A CA 1
ATOM 1427 C C . ASP A 1 183 ? 40.708 15.933 -23.296 1.00 79.94 183 ASP A C 1
ATOM 1429 O O . ASP A 1 183 ? 41.270 16.811 -23.962 1.00 79.94 183 ASP A O 1
ATOM 1433 N N . ASN A 1 184 ? 40.810 15.859 -21.969 1.00 70.94 184 ASN A N 1
ATOM 1434 C CA . ASN A 1 184 ? 41.681 16.711 -21.167 1.00 70.94 1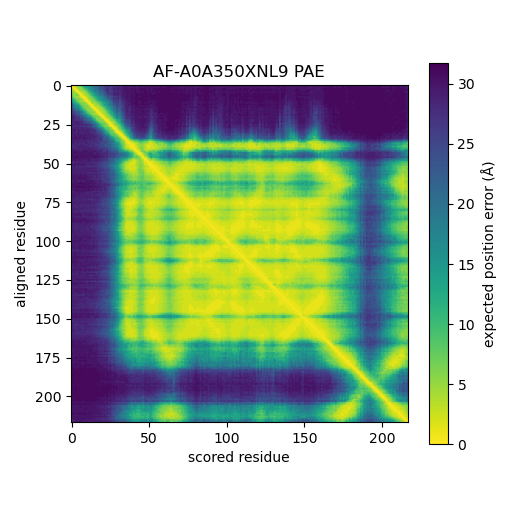84 ASN A CA 1
ATOM 1435 C C . ASN A 1 184 ? 42.926 15.910 -20.787 1.00 70.94 184 ASN A C 1
ATOM 1437 O O . ASN A 1 184 ? 42.803 14.844 -20.185 1.00 70.94 184 ASN A O 1
ATOM 1441 N N . TYR A 1 185 ? 44.115 16.433 -21.084 1.00 61.41 185 TYR A N 1
ATOM 1442 C CA . TYR A 1 185 ? 45.364 15.867 -20.581 1.00 61.41 185 TYR A CA 1
ATOM 1443 C C . TYR A 1 185 ? 46.124 16.903 -19.752 1.00 61.41 185 TYR A C 1
ATOM 1445 O O . TYR A 1 185 ? 46.152 18.094 -20.074 1.00 61.41 185 TYR A O 1
ATOM 1453 N N . PHE A 1 186 ? 46.732 16.433 -18.666 1.00 58.06 186 PHE A N 1
ATOM 1454 C CA . PHE A 1 186 ? 47.611 17.229 -17.823 1.00 58.06 186 PHE A CA 1
ATOM 1455 C C . PHE A 1 186 ? 49.049 16.985 -18.275 1.00 58.06 186 PHE A C 1
ATOM 1457 O O . PHE A 1 186 ? 49.634 15.945 -17.979 1.00 58.06 186 PHE A O 1
ATOM 1464 N N . GLU A 1 187 ? 49.641 17.940 -18.990 1.00 56.28 187 GLU A N 1
ATOM 1465 C CA . GLU A 1 187 ? 51.091 17.935 -19.176 1.00 56.28 187 GLU A CA 1
ATOM 1466 C C . GLU A 1 187 ? 51.744 18.267 -17.829 1.00 56.28 187 GLU A C 1
ATOM 1468 O O . GLU A 1 187 ? 51.692 19.409 -17.370 1.00 56.28 187 GLU A O 1
ATOM 1473 N N . ILE A 1 188 ? 52.340 17.264 -17.180 1.00 58.69 188 ILE A N 1
ATOM 1474 C CA . ILE A 1 188 ? 53.203 17.466 -16.014 1.00 58.69 188 ILE A CA 1
ATOM 1475 C C . ILE A 1 188 ? 54.635 17.632 -16.541 1.00 58.69 188 ILE A C 1
ATOM 1477 O O . ILE A 1 188 ? 55.204 16.657 -17.040 1.00 58.69 188 ILE A O 1
ATOM 1481 N N . PRO A 1 189 ? 55.246 18.831 -16.465 1.00 56.59 189 PRO A N 1
ATOM 1482 C CA . PRO A 1 189 ? 56.640 19.002 -16.843 1.00 56.59 189 PRO A CA 1
ATOM 1483 C C . PRO A 1 189 ? 57.520 18.197 -15.882 1.00 56.59 189 PRO A C 1
ATOM 1485 O O . PRO A 1 189 ? 57.523 18.452 -14.675 1.00 56.59 189 PRO A O 1
ATOM 1488 N N . GLN A 1 190 ? 58.265 17.232 -16.415 1.00 56.03 190 GLN A N 1
ATOM 1489 C CA . GLN A 1 190 ? 59.259 16.465 -15.667 1.00 56.03 190 GLN A CA 1
ATOM 1490 C C . GLN A 1 190 ? 60.525 17.323 -15.526 1.00 56.03 190 GLN A C 1
ATOM 1492 O O . GLN A 1 190 ? 61.393 17.302 -16.396 1.00 56.03 190 GLN A O 1
ATOM 1497 N N . ILE A 1 191 ? 60.611 18.123 -14.459 1.00 60.88 191 ILE A N 1
ATOM 1498 C CA . ILE A 1 191 ? 61.838 18.846 -14.095 1.00 60.88 191 ILE A CA 1
ATOM 1499 C C . ILE A 1 191 ? 62.504 18.075 -12.945 1.00 60.88 191 ILE A C 1
ATOM 1501 O O . ILE A 1 191 ? 61.916 17.991 -11.864 1.00 60.88 191 ILE A O 1
ATOM 1505 N N . PRO A 1 192 ? 63.707 17.501 -13.137 1.00 54.19 192 PRO A N 1
ATOM 1506 C CA . PRO A 1 192 ? 64.405 16.778 -12.079 1.00 54.19 192 PRO A CA 1
ATOM 1507 C C . PRO A 1 192 ? 64.663 17.686 -10.868 1.00 54.19 192 PRO A C 1
ATOM 1509 O O . PRO A 1 192 ? 65.318 18.718 -10.995 1.00 54.19 192 PRO A O 1
ATOM 1512 N N . GLY A 1 193 ? 64.152 17.300 -9.696 1.00 56.97 193 GLY A N 1
ATOM 1513 C CA . GLY A 1 193 ? 64.391 18.000 -8.427 1.00 56.97 193 GLY A CA 1
ATOM 1514 C C . GLY A 1 193 ? 63.357 19.059 -8.021 1.00 56.97 193 GLY A C 1
ATOM 1515 O O . GLY A 1 193 ? 63.610 19.778 -7.058 1.00 56.97 193 GLY A O 1
ATOM 1516 N N . TYR A 1 194 ? 62.207 19.165 -8.701 1.00 54.56 194 TYR A N 1
ATOM 1517 C CA . TYR A 1 194 ? 61.141 20.107 -8.327 1.00 54.56 194 TYR A CA 1
ATOM 1518 C C . TYR A 1 194 ? 59.753 19.445 -8.349 1.00 54.56 194 TYR A C 1
ATOM 1520 O O . TYR A 1 194 ? 59.383 18.825 -9.344 1.00 54.56 194 TYR A O 1
ATOM 1528 N N . GLU A 1 195 ? 58.956 19.605 -7.285 1.00 56.47 195 GLU A N 1
ATOM 1529 C CA . GLU A 1 195 ? 57.523 19.271 -7.313 1.00 56.47 195 GLU A CA 1
ATOM 1530 C C . GLU A 1 195 ? 56.795 20.273 -8.220 1.00 56.47 195 GLU A C 1
ATOM 1532 O O . GLU A 1 195 ? 56.625 21.446 -7.876 1.00 56.47 195 GLU A O 1
ATOM 1537 N N . THR A 1 196 ? 56.372 19.835 -9.406 1.00 57.12 196 THR A N 1
ATOM 1538 C CA . THR A 1 196 ? 55.574 20.665 -10.312 1.00 57.12 196 THR A CA 1
ATOM 1539 C C . THR A 1 196 ? 54.086 20.460 -10.029 1.00 57.12 196 THR A C 1
ATOM 1541 O O . THR A 1 196 ? 53.556 19.353 -10.106 1.00 57.12 196 THR A O 1
ATOM 1544 N N . LYS A 1 197 ? 53.377 21.546 -9.688 1.00 58.62 197 LYS A N 1
ATOM 1545 C CA . LYS A 1 197 ? 51.908 21.525 -9.607 1.00 58.62 197 LYS A CA 1
ATOM 1546 C C . LYS A 1 197 ? 51.327 21.303 -11.014 1.00 58.62 197 LYS A C 1
ATOM 1548 O O . LYS A 1 197 ? 51.846 21.910 -11.957 1.00 58.62 197 LYS A O 1
ATOM 1553 N N . PRO A 1 198 ? 50.261 20.494 -11.178 1.00 57.53 198 PRO A N 1
ATOM 1554 C CA . PRO A 1 198 ? 49.614 20.321 -12.475 1.00 57.53 198 PRO A CA 1
ATOM 1555 C C . PRO A 1 198 ? 49.188 21.684 -13.031 1.00 57.53 198 PRO A C 1
ATOM 1557 O O . PRO A 1 198 ? 48.536 22.462 -12.330 1.00 57.53 198 PRO A O 1
ATOM 1560 N N . ARG A 1 199 ? 49.569 21.995 -14.275 1.00 59.41 199 ARG A N 1
ATOM 1561 C CA . ARG A 1 199 ? 49.003 23.147 -14.992 1.00 59.41 199 ARG A CA 1
ATOM 1562 C C . ARG A 1 199 ? 47.535 22.874 -15.317 1.00 59.41 199 ARG A C 1
ATOM 1564 O O . ARG A 1 199 ? 47.131 21.716 -15.415 1.00 59.41 199 ARG A O 1
ATOM 1571 N N . GLU A 1 200 ? 46.756 23.942 -15.497 1.00 60.56 200 GLU A N 1
ATOM 1572 C CA . GLU A 1 200 ? 45.374 23.836 -15.974 1.00 60.56 200 GLU A CA 1
ATOM 1573 C C . GLU A 1 200 ? 45.304 22.951 -17.233 1.00 60.56 200 GLU A C 1
ATOM 1575 O O . GLU A 1 200 ? 46.170 23.068 -18.112 1.00 60.56 200 GLU A O 1
ATOM 1580 N N . PRO A 1 201 ? 44.315 22.043 -17.315 1.00 59.12 201 PRO A N 1
ATOM 1581 C CA . PRO A 1 201 ? 44.226 21.074 -18.396 1.00 59.12 201 PRO A CA 1
ATOM 1582 C C . PRO A 1 201 ? 44.066 21.800 -19.731 1.00 59.12 201 PRO A C 1
ATOM 1584 O O . PRO A 1 201 ? 43.191 22.651 -19.895 1.00 59.12 201 PRO A O 1
ATOM 1587 N N . ARG A 1 202 ? 44.906 21.452 -20.709 1.00 62.38 202 ARG A N 1
ATOM 1588 C CA . ARG A 1 202 ? 44.753 21.959 -22.075 1.00 62.38 202 ARG A CA 1
ATOM 1589 C C . ARG A 1 202 ? 43.787 21.052 -22.827 1.00 62.38 202 ARG A C 1
ATOM 1591 O O . ARG A 1 202 ? 44.031 19.856 -22.964 1.00 62.38 202 ARG A O 1
ATOM 1598 N N . ILE A 1 203 ? 42.697 21.636 -23.323 1.00 63.41 203 ILE A N 1
ATOM 1599 C CA . ILE A 1 203 ? 41.739 20.949 -24.192 1.00 63.41 203 ILE A CA 1
ATOM 1600 C C . ILE A 1 203 ? 42.387 20.815 -25.568 1.00 63.41 203 ILE A C 1
ATOM 1602 O O . ILE A 1 203 ? 42.549 21.815 -26.266 1.00 63.41 203 ILE A O 1
ATOM 1606 N N . GLN A 1 204 ? 42.782 19.603 -25.951 1.00 66.31 204 GLN A N 1
ATOM 1607 C CA . GLN A 1 204 ? 43.539 19.406 -27.190 1.00 66.31 204 GLN A CA 1
ATOM 1608 C C . GLN A 1 204 ? 42.690 18.818 -28.315 1.00 66.31 204 GLN A C 1
ATOM 1610 O O . GLN A 1 204 ? 42.873 19.203 -29.464 1.00 66.31 204 GLN A O 1
ATOM 1615 N N . ASN A 1 205 ? 41.713 17.963 -27.997 1.00 79.31 205 ASN A N 1
ATOM 1616 C CA . ASN A 1 205 ? 40.909 17.278 -29.005 1.00 79.31 205 ASN A CA 1
ATOM 1617 C C . ASN A 1 205 ? 39.447 17.211 -28.575 1.00 79.31 205 ASN A C 1
ATOM 1619 O O . ASN A 1 205 ? 39.115 16.558 -27.590 1.00 79.31 205 ASN A O 1
ATOM 1623 N N . CYS A 1 206 ? 38.573 17.868 -29.338 1.00 83.56 206 CYS A N 1
ATOM 1624 C CA . CYS A 1 206 ? 37.131 17.722 -29.196 1.00 83.56 206 CYS A CA 1
ATOM 1625 C C . CYS A 1 206 ? 36.565 17.021 -30.423 1.00 83.56 206 CYS A C 1
ATOM 1627 O O . CYS A 1 206 ? 36.835 17.440 -31.548 1.00 83.56 206 CYS A O 1
ATOM 1629 N N . ARG A 1 207 ? 35.720 16.017 -30.205 1.00 89.38 207 ARG A N 1
ATOM 1630 C CA . ARG A 1 207 ? 34.975 15.348 -31.270 1.00 89.38 207 ARG A CA 1
ATOM 1631 C C . ARG A 1 207 ? 33.490 15.309 -30.944 1.00 89.38 207 ARG A C 1
ATOM 1633 O O . ARG A 1 207 ? 33.091 15.285 -29.780 1.00 89.38 207 ARG A O 1
ATOM 1640 N N . TRP A 1 208 ? 32.682 15.341 -31.994 1.00 87.12 208 TRP A N 1
ATOM 1641 C CA . TRP A 1 208 ? 31.250 15.113 -31.886 1.00 87.12 208 TRP A CA 1
ATOM 1642 C C . TRP A 1 208 ? 31.013 13.609 -31.805 1.00 87.12 208 TRP A C 1
ATOM 1644 O O . TRP A 1 208 ? 31.401 12.869 -32.707 1.00 87.12 208 TRP A O 1
ATOM 1654 N N . GLU A 1 209 ? 30.406 13.162 -30.714 1.00 92.12 209 GLU A N 1
ATOM 1655 C CA . GLU A 1 209 ? 30.021 11.772 -30.505 1.00 92.12 209 GLU A CA 1
ATOM 1656 C C . GLU A 1 209 ? 28.502 11.684 -30.423 1.00 92.12 209 GLU A C 1
ATOM 1658 O O . GLU A 1 209 ? 27.847 12.521 -29.800 1.00 92.12 209 GLU A O 1
ATOM 1663 N N . ARG A 1 210 ? 27.933 10.644 -31.035 1.00 91.44 210 ARG A N 1
ATOM 1664 C CA . ARG A 1 210 ? 26.538 10.289 -30.798 1.00 91.44 210 ARG A CA 1
ATOM 1665 C C . ARG A 1 210 ? 26.466 9.547 -29.468 1.00 91.44 210 ARG A C 1
ATOM 1667 O O . ARG A 1 210 ? 27.000 8.448 -29.352 1.00 91.44 210 ARG A O 1
ATOM 1674 N N . GLN A 1 211 ? 25.802 10.141 -28.488 1.00 90.88 211 GLN A N 1
ATOM 1675 C CA . GLN A 1 211 ? 25.534 9.526 -27.197 1.00 90.88 211 GLN A CA 1
ATOM 1676 C C . GLN A 1 211 ? 24.050 9.190 -27.119 1.00 90.88 211 GLN A C 1
ATOM 1678 O O . GLN A 1 211 ? 23.203 10.065 -27.273 1.00 90.88 211 GLN A O 1
ATOM 1683 N N . CYS A 1 212 ? 23.740 7.917 -26.894 1.00 91.62 212 CYS A N 1
ATOM 1684 C CA . CYS A 1 212 ? 22.374 7.461 -26.697 1.00 91.62 212 CYS A CA 1
ATOM 1685 C C . CYS A 1 212 ? 22.160 7.062 -25.239 1.00 91.62 212 CYS A C 1
ATOM 1687 O O . CYS A 1 212 ? 23.060 6.514 -24.599 1.00 91.62 212 CYS A O 1
ATOM 1689 N N . SER A 1 213 ? 20.975 7.341 -24.714 1.00 90.00 213 SER A N 1
ATOM 1690 C CA . SER A 1 213 ? 20.567 6.955 -23.371 1.00 90.00 213 SER A CA 1
ATOM 1691 C C . SER A 1 213 ? 19.119 6.484 -23.371 1.00 90.00 213 SER A C 1
ATOM 1693 O O . SER A 1 213 ? 18.288 6.906 -24.180 1.00 90.00 213 SER A O 1
ATOM 1695 N N . CYS A 1 214 ? 18.811 5.581 -22.447 1.00 88.94 214 CYS A N 1
ATOM 1696 C CA . CYS A 1 214 ? 17.429 5.250 -22.155 1.00 88.94 214 CYS A CA 1
ATOM 1697 C C . CYS A 1 214 ? 16.833 6.346 -21.264 1.00 88.94 214 CYS A C 1
ATOM 1699 O O . CYS A 1 214 ? 17.512 6.792 -20.334 1.00 88.94 214 CYS A O 1
ATOM 1701 N N . PRO A 1 215 ? 15.581 6.775 -21.506 1.00 82.75 215 PRO A N 1
ATOM 1702 C CA . PRO A 1 215 ? 14.909 7.708 -20.609 1.00 82.75 215 PRO A CA 1
ATOM 1703 C C . PRO A 1 215 ? 14.879 7.153 -19.172 1.00 82.75 215 PRO A C 1
ATOM 1705 O O . PRO A 1 215 ? 14.897 5.937 -18.968 1.00 82.75 215 PRO A O 1
ATOM 1708 N N . SER A 1 216 ? 14.795 8.011 -18.158 1.00 74.19 216 SER A N 1
ATOM 1709 C CA . SER A 1 216 ? 14.444 7.565 -16.803 1.00 74.19 216 SER A CA 1
ATOM 1710 C C . SER A 1 216 ? 12.955 7.187 -16.727 1.00 74.19 216 SER A C 1
ATOM 1712 O O . SER A 1 216 ? 12.177 7.574 -17.603 1.00 74.19 216 SER A O 1
ATOM 1714 N N . PHE A 1 217 ? 12.590 6.365 -15.739 1.00 63.06 217 PHE A N 1
ATOM 1715 C CA . PHE A 1 217 ? 11.198 6.004 -15.435 1.00 63.06 217 PHE A CA 1
ATOM 1716 C C . PHE A 1 217 ? 10.504 7.096 -14.621 1.00 63.06 217 PHE A C 1
ATOM 1718 O O . PHE A 1 217 ? 11.220 7.789 -13.859 1.00 63.06 217 PHE A O 1
#

Mean predicted aligned error: 14.83 Å

Secondary structure (DSSP, 8-state):
------------PPP--------------------SEEEEEE-TTSSSEEESEEEEEEEEEESSS-EEEEEPPEEEEEESS----TTEEEEEEE--TTS--TTPPEEEEE-SSSSSPPPEEEEE-SS--SSSEEE-SEEEEEEEEEEETTEEEEEEEEEEEEEEEEPPPEE-PPEEEEEEEEEEE------TT--PPPPPPEEEEEEEEEEEEPPP-